Protein AF-A0A3N5REZ9-F1 (afdb_monomer)

Radius of gyration: 26.33 Å; Cα contacts (8 Å, |Δi|>4): 229; chains: 1; bounding box: 58×45×88 Å

pLDDT: mean 87.86, std 10.74, range [39.56, 97.88]

Structure (mmCIF, N/CA/C/O backbone):
data_AF-A0A3N5REZ9-F1
#
_entry.id   AF-A0A3N5REZ9-F1
#
loop_
_atom_site.group_PDB
_atom_site.id
_atom_site.type_symbol
_atom_site.label_atom_id
_atom_site.label_alt_id
_atom_site.label_comp_id
_atom_site.label_asym_id
_atom_site.label_entity_id
_atom_site.label_seq_id
_atom_site.pdbx_PDB_ins_code
_atom_site.Cartn_x
_atom_site.Cartn_y
_atom_site.Cartn_z
_atom_site.occupancy
_atom_site.B_iso_or_equiv
_atom_site.auth_seq_id
_atom_site.auth_comp_id
_atom_site.auth_asym_id
_atom_site.auth_atom_id
_atom_site.pdbx_PDB_model_num
ATOM 1 N N . VAL A 1 1 ? -28.103 -6.302 46.388 1.00 70.44 1 VAL A N 1
ATOM 2 C CA . VAL A 1 1 ? -26.869 -6.307 45.569 1.00 70.44 1 VAL A CA 1
ATOM 3 C C . VAL A 1 1 ? -27.215 -5.644 44.253 1.00 70.44 1 VAL A C 1
ATOM 5 O O . VAL A 1 1 ? -28.203 -6.052 43.657 1.00 70.44 1 VAL A O 1
ATOM 8 N N . ASP A 1 2 ? -26.481 -4.606 43.868 1.00 92.31 2 ASP A N 1
ATOM 9 C CA . ASP A 1 2 ? -26.677 -3.872 42.613 1.00 92.31 2 ASP A CA 1
ATOM 10 C C . ASP A 1 2 ? -25.632 -4.349 41.593 1.00 92.31 2 ASP A C 1
ATOM 12 O O . ASP A 1 2 ? -24.441 -4.390 41.908 1.00 92.31 2 ASP A O 1
ATOM 16 N N . VAL A 1 3 ? -26.077 -4.808 40.419 1.00 94.44 3 VAL A N 1
ATOM 17 C CA . VAL A 1 3 ? -25.220 -5.468 39.420 1.00 94.44 3 VAL A CA 1
ATOM 18 C C . VAL A 1 3 ? -25.518 -4.923 38.031 1.00 94.44 3 VAL A C 1
ATOM 20 O O . VAL A 1 3 ? -26.649 -4.986 37.552 1.00 94.44 3 VAL A O 1
ATOM 23 N N . ARG A 1 4 ? -24.469 -4.474 37.336 1.00 94.19 4 ARG A N 1
ATOM 24 C CA . ARG A 1 4 ? -24.524 -4.104 35.920 1.00 94.19 4 ARG A CA 1
ATOM 25 C C . ARG A 1 4 ? -24.089 -5.281 35.051 1.00 94.19 4 ARG A C 1
ATOM 27 O O . ARG A 1 4 ? -22.993 -5.806 35.222 1.00 94.19 4 ARG A O 1
ATOM 34 N N . ILE A 1 5 ? -24.936 -5.669 34.100 1.00 92.38 5 ILE A N 1
ATOM 35 C CA . ILE A 1 5 ? -24.666 -6.771 33.169 1.00 92.38 5 ILE A CA 1
ATOM 36 C C . ILE A 1 5 ? -24.239 -6.195 31.816 1.00 92.38 5 ILE A C 1
ATOM 38 O O . ILE A 1 5 ? -24.912 -5.326 31.267 1.00 92.38 5 ILE A O 1
ATOM 42 N N . VAL A 1 6 ? -23.131 -6.701 31.272 1.00 94.50 6 VAL A N 1
ATOM 43 C CA . VAL A 1 6 ? -22.681 -6.444 29.897 1.00 94.50 6 VAL A CA 1
ATOM 44 C C . VAL A 1 6 ? -22.473 -7.793 29.221 1.00 94.50 6 VAL A C 1
ATOM 46 O O . VAL A 1 6 ? -21.755 -8.643 29.745 1.00 94.50 6 VAL A O 1
ATOM 49 N N . ALA A 1 7 ? -23.108 -7.996 28.069 1.00 94.56 7 ALA A N 1
ATOM 50 C CA . ALA A 1 7 ? -22.992 -9.214 27.275 1.00 94.56 7 ALA A CA 1
ATOM 51 C C . ALA A 1 7 ? -22.426 -8.888 25.887 1.00 94.56 7 ALA A C 1
ATOM 53 O O . ALA A 1 7 ? -22.672 -7.812 25.346 1.00 94.56 7 ALA A O 1
ATOM 54 N N . ALA A 1 8 ? -21.680 -9.825 25.305 1.00 94.69 8 ALA A N 1
ATOM 55 C CA . ALA A 1 8 ? -21.127 -9.706 23.961 1.00 94.69 8 ALA A CA 1
ATOM 56 C C . ALA A 1 8 ? -21.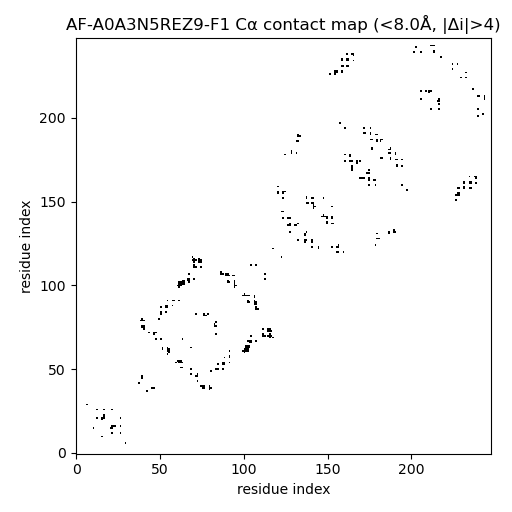240 -11.045 23.227 1.00 94.69 8 ALA A C 1
ATOM 58 O O . ALA A 1 8 ? -21.115 -12.112 23.828 1.00 94.69 8 ALA A O 1
ATOM 59 N N . THR A 1 9 ? -21.479 -10.993 21.920 1.00 93.00 9 THR A N 1
ATOM 60 C CA . THR A 1 9 ? -21.644 -12.176 21.071 1.00 93.00 9 THR A CA 1
ATOM 61 C C . THR A 1 9 ? -21.227 -11.856 19.643 1.00 93.00 9 THR A C 1
ATOM 63 O O . THR A 1 9 ? -21.459 -10.754 19.153 1.00 93.00 9 THR A O 1
ATOM 66 N N . ASN A 1 10 ? -20.612 -12.827 18.967 1.00 90.50 10 ASN A N 1
ATOM 67 C CA . ASN A 1 10 ? -20.334 -12.771 17.530 1.00 90.50 10 ASN A CA 1
ATOM 68 C C . ASN A 1 10 ? -21.417 -13.469 16.688 1.00 90.50 10 ASN A C 1
ATOM 70 O O . ASN A 1 10 ? -21.362 -13.418 15.461 1.00 90.50 10 ASN A O 1
ATOM 74 N N . LYS A 1 11 ? -22.374 -14.149 17.332 1.00 90.44 11 LYS A N 1
ATOM 75 C CA . LYS A 1 11 ? -23.520 -14.788 16.678 1.00 90.44 11 LYS A CA 1
ATOM 76 C C . LYS A 1 11 ? -24.696 -13.824 16.643 1.00 90.44 11 LYS A C 1
ATOM 78 O O . LYS A 1 11 ? -24.922 -13.098 17.611 1.00 90.44 11 LYS A O 1
ATOM 83 N N . LYS A 1 12 ? -25.482 -13.881 15.571 1.00 92.31 12 LYS A N 1
ATOM 84 C CA . LYS A 1 12 ? -26.765 -13.181 15.489 1.00 92.31 12 LYS A CA 1
ATOM 85 C C . LYS A 1 12 ? -27.761 -13.861 16.426 1.00 92.31 12 LYS A C 1
ATOM 87 O O . LYS A 1 12 ? -28.121 -15.019 16.218 1.00 92.31 12 LYS A O 1
ATOM 92 N N . LEU A 1 13 ? -28.141 -13.170 17.497 1.00 92.94 13 LEU A N 1
ATOM 93 C CA . LEU A 1 13 ? -29.013 -13.747 18.520 1.00 92.94 13 LEU A CA 1
ATOM 94 C C . LEU A 1 13 ? -30.441 -13.931 18.009 1.00 92.94 13 LEU A C 1
ATOM 96 O O . LEU A 1 13 ? -31.096 -14.881 18.415 1.00 92.94 13 LEU A O 1
ATOM 100 N N . GLU A 1 14 ? -30.886 -13.085 17.084 1.00 91.50 14 GLU A N 1
ATOM 101 C CA . GLU A 1 14 ? -32.191 -13.168 16.429 1.00 91.50 14 GLU A CA 1
ATOM 102 C C . GLU A 1 14 ? -32.380 -14.530 15.741 1.00 91.50 14 GLU A C 1
ATOM 104 O O . GLU A 1 14 ? -33.369 -15.224 15.969 1.00 91.50 14 GLU A O 1
ATOM 109 N N . GLU A 1 15 ? -31.380 -14.948 14.957 1.00 95.62 15 GLU A N 1
ATOM 110 C CA . GLU A 1 15 ? -31.361 -16.252 14.282 1.00 95.62 15 GLU A CA 1
ATOM 111 C C . GLU A 1 15 ? -31.315 -17.395 15.312 1.00 95.62 15 GLU A C 1
ATOM 113 O O . GLU A 1 15 ? -32.046 -18.377 15.199 1.00 95.62 15 GLU A O 1
ATOM 118 N N . ALA A 1 16 ? -30.525 -17.248 16.381 1.00 94.38 16 ALA A N 1
ATOM 119 C CA . ALA A 1 16 ? -30.422 -18.263 17.429 1.00 94.38 16 ALA A CA 1
ATOM 120 C C . ALA A 1 16 ? -31.720 -18.442 18.244 1.00 94.38 16 ALA A C 1
ATOM 122 O O . ALA A 1 16 ? -32.004 -19.557 18.687 1.00 94.38 16 ALA A O 1
ATOM 123 N N . VAL A 1 17 ? -32.503 -17.377 18.447 1.00 95.31 17 VAL A N 1
ATOM 124 C CA . VAL A 1 17 ? -33.834 -17.444 19.075 1.00 95.31 17 VAL A CA 1
ATOM 125 C C . VAL A 1 17 ? -34.814 -18.169 18.153 1.00 95.31 17 VAL A C 1
ATOM 127 O O . VAL A 1 17 ? -35.486 -19.097 18.601 1.00 95.31 17 VAL A O 1
ATOM 130 N N . ALA A 1 18 ? -34.834 -17.827 16.859 1.00 95.31 18 ALA A N 1
ATOM 131 C CA . ALA A 1 18 ? -35.682 -18.498 15.868 1.00 95.31 18 ALA A CA 1
ATOM 132 C C . ALA A 1 18 ? -35.379 -20.007 15.764 1.00 95.31 18 ALA A C 1
ATOM 134 O O . ALA A 1 18 ? -36.289 -20.829 15.673 1.00 95.31 18 ALA A O 1
ATOM 135 N N . GLU A 1 19 ? -34.102 -20.387 15.863 1.00 97.06 19 GLU A N 1
ATOM 136 C CA . GLU A 1 19 ? -33.646 -21.784 15.894 1.00 97.06 19 GLU A CA 1
ATOM 137 C C . GLU A 1 19 ? -33.842 -22.482 17.257 1.00 97.06 19 GLU A C 1
ATOM 139 O O . GLU A 1 19 ? -33.406 -23.623 17.427 1.00 97.06 19 GLU A O 1
ATOM 144 N N . LYS A 1 20 ? -34.456 -21.821 18.252 1.00 95.44 20 LYS A N 1
ATOM 145 C CA . LYS A 1 20 ? -34.616 -22.303 19.642 1.00 95.44 20 LYS A CA 1
ATOM 146 C C . LYS A 1 20 ? -33.297 -22.671 20.342 1.00 95.44 20 LYS A C 1
ATOM 148 O O . LYS A 1 20 ? -33.290 -23.410 21.325 1.00 95.44 20 LYS A O 1
ATOM 153 N N . LYS A 1 21 ? -32.170 -22.139 19.862 1.00 96.31 21 LYS A N 1
ATOM 154 C CA . LYS A 1 21 ? -30.834 -22.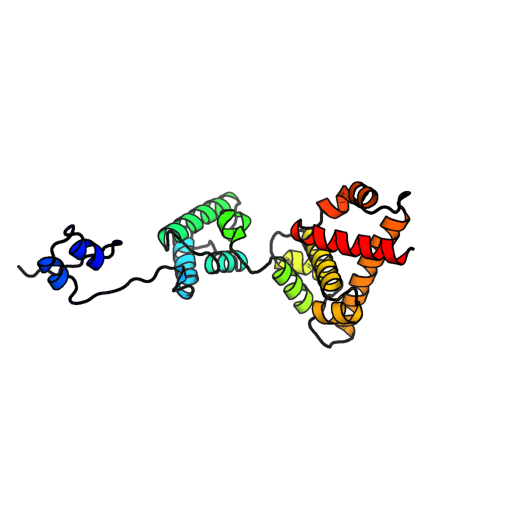291 20.467 1.00 96.31 21 LYS A CA 1
ATOM 155 C C . LYS A 1 21 ? -30.544 -21.224 21.520 1.00 96.31 21 LYS A C 1
ATOM 157 O O . LYS A 1 21 ? -29.583 -21.361 22.274 1.00 96.31 21 LYS A O 1
ATOM 162 N N . PHE A 1 22 ? -31.349 -20.164 21.569 1.00 96.56 22 PHE A N 1
ATOM 163 C CA . PHE A 1 22 ? -31.255 -19.108 22.566 1.00 96.56 22 PHE A CA 1
ATOM 164 C C . PHE A 1 22 ? -32.631 -18.769 23.137 1.00 96.56 22 PHE A C 1
ATOM 166 O O . PHE A 1 22 ? -33.644 -18.828 22.445 1.00 96.56 22 PHE A O 1
ATOM 173 N N . ARG A 1 23 ? -32.655 -18.424 24.423 1.00 97.25 23 ARG A N 1
ATOM 174 C CA . ARG A 1 23 ? -33.880 -18.098 25.148 1.00 97.25 23 ARG A CA 1
ATOM 175 C C . ARG A 1 23 ? -34.413 -16.729 24.737 1.00 97.25 23 ARG A C 1
ATOM 177 O O . ARG A 1 23 ? -33.724 -15.723 24.891 1.00 97.25 23 ARG A O 1
ATOM 184 N N . GLU A 1 24 ? -35.653 -16.707 24.267 1.00 95.88 24 GLU A N 1
ATOM 185 C CA . GLU A 1 24 ? -36.339 -15.497 23.812 1.00 95.88 24 GLU A CA 1
ATOM 186 C C . GLU A 1 24 ? -36.494 -14.455 24.933 1.00 95.88 24 GLU A C 1
ATOM 188 O O . GLU A 1 24 ? -36.149 -13.288 24.757 1.00 95.88 24 GLU A O 1
ATOM 193 N N . ASP A 1 25 ? -36.908 -14.883 26.128 1.00 96.12 25 ASP A N 1
ATOM 194 C CA . ASP A 1 25 ? -37.086 -14.003 27.288 1.00 96.12 25 ASP A CA 1
ATOM 195 C C . ASP A 1 25 ? -35.779 -13.320 27.727 1.00 96.12 25 ASP A C 1
ATOM 197 O O . ASP A 1 25 ? -35.766 -12.141 28.090 1.00 96.12 25 ASP A O 1
ATOM 201 N N . LEU A 1 26 ? -34.659 -14.043 27.659 1.00 94.81 26 LEU A N 1
ATOM 202 C CA . LEU A 1 26 ? -33.335 -13.499 27.945 1.00 94.81 26 LEU A CA 1
ATOM 203 C C . LEU A 1 26 ? -32.858 -12.550 26.840 1.00 94.81 26 LEU A C 1
ATOM 205 O O . LEU A 1 26 ? -32.250 -11.526 27.151 1.00 94.81 26 LEU A O 1
ATOM 209 N N . TYR A 1 27 ? -33.140 -12.857 25.570 1.00 94.06 27 TYR A N 1
ATOM 210 C CA . TYR A 1 27 ? -32.791 -11.985 24.448 1.00 94.06 27 TYR A CA 1
ATOM 211 C C . TYR A 1 27 ? -33.415 -10.600 24.615 1.00 94.06 27 TYR A C 1
ATOM 213 O O . TYR A 1 27 ? -32.691 -9.607 24.576 1.00 94.06 27 TYR A O 1
ATOM 221 N N . TYR A 1 28 ? -34.715 -10.525 24.910 1.00 92.06 28 TYR A N 1
ATOM 222 C CA . TYR A 1 28 ? -35.393 -9.243 25.117 1.00 92.06 28 TYR A CA 1
ATOM 223 C C . TYR A 1 28 ? -34.855 -8.456 26.322 1.00 92.06 28 TYR A C 1
ATOM 225 O O . TYR A 1 28 ? -34.835 -7.228 26.285 1.00 92.06 28 TYR A O 1
ATOM 233 N N . ARG A 1 29 ? -34.361 -9.134 27.370 1.00 94.06 29 ARG A N 1
ATOM 234 C CA . ARG A 1 29 ? -33.718 -8.473 28.523 1.00 94.06 29 ARG A CA 1
ATOM 235 C C . ARG A 1 29 ? -32.315 -7.951 28.220 1.00 94.06 29 ARG A C 1
ATOM 237 O O . ARG A 1 29 ? -31.918 -6.935 28.781 1.00 94.06 29 ARG A O 1
ATOM 244 N N . LEU A 1 30 ? -31.553 -8.648 27.378 1.00 92.88 30 LEU A N 1
ATOM 245 C CA . LEU A 1 30 ? -30.203 -8.227 26.990 1.00 92.88 30 LEU A CA 1
ATOM 246 C C . LEU A 1 30 ? -30.230 -7.156 25.895 1.00 92.88 30 LEU A C 1
ATOM 248 O O . LEU A 1 30 ? -29.390 -6.261 25.894 1.00 92.88 30 LEU A O 1
ATOM 252 N N . ASN A 1 31 ? -31.199 -7.221 24.982 1.00 89.81 31 ASN A N 1
ATOM 253 C CA . ASN A 1 31 ? -31.271 -6.368 23.797 1.00 89.81 31 ASN A CA 1
ATOM 254 C C . ASN A 1 31 ? -31.990 -5.026 24.042 1.00 89.81 31 ASN A C 1
ATOM 256 O O . ASN A 1 31 ? -32.603 -4.474 23.133 1.00 89.81 31 ASN A O 1
ATOM 260 N N . VAL A 1 32 ? -31.927 -4.497 25.270 1.00 92.62 32 VAL A N 1
ATOM 261 C CA . VAL A 1 32 ? -32.492 -3.176 25.609 1.00 92.62 32 VAL A CA 1
ATOM 262 C C . VAL A 1 32 ? -31.627 -2.056 25.030 1.00 92.62 32 VAL A C 1
ATOM 264 O O . VAL A 1 32 ? -32.141 -1.101 24.458 1.00 92.62 32 VAL A O 1
ATOM 267 N N . ILE A 1 33 ? -30.302 -2.182 25.154 1.00 92.81 33 ILE A N 1
ATOM 268 C CA . ILE A 1 33 ? -29.329 -1.272 24.543 1.00 92.81 33 ILE A CA 1
ATOM 269 C C . ILE A 1 33 ? -28.340 -2.122 23.753 1.00 92.81 33 ILE A C 1
ATOM 271 O O . ILE A 1 33 ? -27.492 -2.804 24.330 1.00 92.81 33 ILE A O 1
ATOM 275 N N . LYS A 1 34 ? -28.445 -2.070 22.423 1.00 91.12 34 LYS A N 1
ATOM 276 C CA . LYS A 1 34 ? -27.547 -2.776 21.509 1.00 91.12 34 LYS A CA 1
ATOM 277 C C . LYS A 1 34 ? -26.447 -1.838 21.028 1.00 91.12 34 LYS A C 1
ATOM 279 O O . LYS A 1 34 ? -26.728 -0.791 20.454 1.00 91.12 34 LYS A O 1
ATOM 284 N N . ILE A 1 35 ? -25.196 -2.246 21.222 1.00 93.94 35 ILE A N 1
ATOM 285 C CA . ILE A 1 35 ? -24.034 -1.573 20.641 1.00 93.94 35 ILE A CA 1
ATOM 286 C C . ILE A 1 35 ? -23.460 -2.495 19.573 1.00 93.94 35 ILE A C 1
ATOM 288 O O . ILE A 1 35 ? -22.912 -3.554 19.880 1.00 93.94 35 ILE A O 1
ATOM 292 N N . GLU A 1 36 ? -23.600 -2.103 18.310 1.00 91.62 36 GLU A N 1
ATOM 293 C CA . GLU A 1 36 ? -22.971 -2.818 17.205 1.00 91.62 36 GLU A CA 1
ATOM 294 C C . GLU A 1 36 ? -21.537 -2.328 17.024 1.00 91.62 36 GLU A C 1
ATOM 296 O O . GLU A 1 36 ? -21.296 -1.146 16.779 1.00 91.62 36 GLU A O 1
ATOM 301 N N . LEU A 1 37 ? -20.575 -3.243 17.145 1.00 92.19 37 LEU A N 1
ATOM 302 C CA . LEU A 1 37 ? -19.171 -2.934 16.909 1.00 92.19 37 LEU A CA 1
ATOM 303 C C . LEU A 1 37 ? -18.830 -3.223 15.438 1.00 92.19 37 LEU A C 1
ATOM 305 O O . LEU A 1 37 ? -18.767 -4.396 15.053 1.00 92.19 37 LEU A O 1
ATOM 309 N N . PRO A 1 38 ? -18.619 -2.196 14.592 1.00 93.06 38 PRO A N 1
ATOM 310 C CA . PRO A 1 38 ? -18.252 -2.429 13.207 1.00 93.06 38 PRO A CA 1
ATOM 311 C C . PRO A 1 38 ? -16.834 -3.018 13.122 1.00 93.06 38 PRO A C 1
ATOM 313 O O . PRO A 1 38 ? -15.968 -2.689 13.936 1.00 93.06 38 PRO A O 1
ATOM 316 N N . PRO A 1 39 ? -16.572 -3.880 12.127 1.00 94.81 39 PRO A N 1
ATOM 317 C CA . PRO A 1 39 ? -15.242 -4.424 11.903 1.00 94.81 39 PRO A CA 1
ATOM 318 C C . PRO A 1 39 ? -14.259 -3.328 11.487 1.00 94.81 39 PRO A C 1
ATOM 320 O O . PRO A 1 39 ? -14.661 -2.323 10.900 1.00 94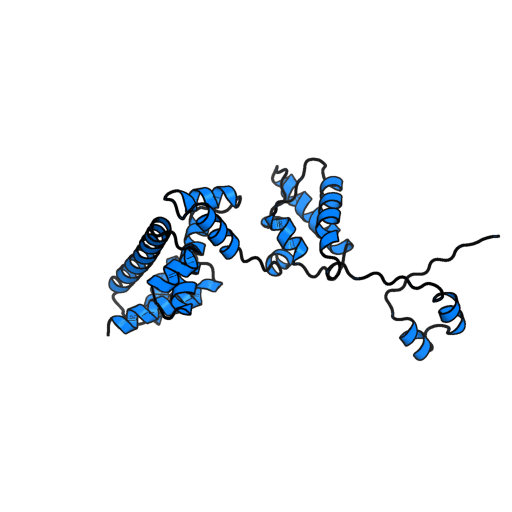.81 39 PRO A O 1
ATOM 323 N N . LEU A 1 40 ? -12.965 -3.573 11.693 1.00 95.44 40 LEU A N 1
ATOM 324 C CA . LEU A 1 40 ? -11.900 -2.590 11.474 1.00 95.44 40 LEU A CA 1
ATOM 325 C C . LEU A 1 40 ? -11.892 -2.018 10.042 1.00 95.44 40 LEU A C 1
ATOM 327 O O . LEU A 1 40 ? -11.739 -0.819 9.852 1.00 95.44 40 LEU A O 1
ATOM 331 N N . ARG A 1 41 ? -12.199 -2.838 9.029 1.00 92.50 41 ARG A N 1
ATOM 332 C CA . ARG A 1 41 ? -12.332 -2.396 7.624 1.00 92.50 41 ARG A CA 1
ATOM 333 C C . ARG A 1 41 ? -13.393 -1.316 7.359 1.00 92.50 41 ARG A C 1
ATOM 335 O O . ARG A 1 41 ? -13.360 -0.699 6.303 1.00 92.50 41 ARG A O 1
ATOM 342 N N . LYS A 1 42 ? -14.359 -1.127 8.268 1.00 93.44 42 LYS A N 1
ATOM 343 C CA . LYS A 1 42 ? -15.392 -0.073 8.191 1.00 93.44 42 LYS A CA 1
ATOM 344 C C . LYS A 1 42 ? -15.020 1.196 8.976 1.00 93.44 42 LYS A C 1
ATOM 346 O O . LYS A 1 42 ? -15.834 2.106 9.043 1.00 93.44 42 LYS A O 1
ATOM 351 N N . ARG A 1 43 ? -13.845 1.224 9.603 1.00 94.81 43 ARG A N 1
ATOM 352 C CA . ARG A 1 43 ? -13.324 2.314 10.445 1.00 94.81 43 ARG A CA 1
ATOM 353 C C . ARG A 1 43 ? -11.824 2.438 10.194 1.00 94.81 43 ARG A C 1
ATOM 355 O O . ARG A 1 43 ? -10.998 2.132 11.050 1.00 94.81 43 ARG A O 1
ATOM 362 N N . LYS A 1 44 ? -11.487 2.760 8.944 1.00 90.00 44 LYS A N 1
ATOM 363 C CA . LYS A 1 44 ? -10.099 2.793 8.469 1.00 90.00 44 LYS A CA 1
ATOM 364 C C . LYS A 1 44 ? -9.289 3.893 9.153 1.00 90.00 44 LYS A C 1
ATOM 366 O O . LYS A 1 44 ? -8.084 3.736 9.302 1.00 90.00 44 LYS A O 1
ATOM 371 N N . GLU A 1 45 ? -9.953 4.949 9.613 1.00 91.56 45 GLU A N 1
ATOM 372 C CA . GLU A 1 45 ? -9.344 6.063 10.340 1.00 91.56 45 GLU A CA 1
ATOM 373 C C . GLU A 1 45 ? -8.730 5.606 11.677 1.00 91.56 45 GLU A C 1
ATOM 375 O O . GLU A 1 45 ? -7.716 6.144 12.110 1.00 91.56 45 GLU A O 1
ATOM 380 N N . ASP A 1 46 ? -9.283 4.553 12.297 1.00 96.12 46 ASP A N 1
ATOM 381 C CA . ASP A 1 46 ? -8.755 3.986 13.545 1.00 96.12 46 ASP A CA 1
ATOM 382 C C . ASP A 1 46 ? -7.421 3.238 13.327 1.00 96.12 46 ASP A C 1
ATOM 384 O O . ASP A 1 46 ? -6.677 3.016 14.285 1.00 96.12 46 ASP A O 1
ATOM 388 N N . ILE A 1 47 ? -7.104 2.810 12.095 1.00 96.19 47 ILE A N 1
ATOM 389 C CA . ILE A 1 47 ? -5.950 1.938 11.810 1.00 96.19 47 ILE A CA 1
ATOM 390 C C . ILE A 1 47 ? -4.636 2.640 12.142 1.00 96.19 47 ILE A C 1
ATOM 392 O O . ILE A 1 47 ? -3.770 2.017 12.752 1.00 96.19 47 ILE A O 1
ATOM 396 N N . GLU A 1 48 ? -4.488 3.915 11.782 1.00 95.12 48 GLU A N 1
ATOM 397 C CA . GLU A 1 48 ? -3.268 4.686 12.041 1.00 95.12 48 GLU A CA 1
ATOM 398 C C . GLU A 1 48 ? -3.012 4.834 13.541 1.00 95.12 48 GLU A C 1
ATOM 400 O O . GLU A 1 48 ? -1.954 4.442 14.034 1.00 95.12 48 GLU A O 1
ATOM 405 N N . VAL A 1 49 ? -4.019 5.291 14.287 1.00 96.88 49 VAL A N 1
ATOM 406 C CA . VAL A 1 49 ? -3.924 5.499 15.739 1.00 96.88 49 VAL A CA 1
ATOM 407 C C . VAL A 1 49 ? -3.622 4.187 16.465 1.00 96.88 49 VAL A C 1
ATOM 409 O O . VAL A 1 49 ? -2.773 4.138 17.360 1.00 96.88 49 VAL A O 1
ATOM 412 N N . LEU A 1 50 ? -4.284 3.097 16.068 1.00 97.88 50 LEU A N 1
ATOM 413 C CA . LEU A 1 50 ? -4.013 1.768 16.612 1.00 97.88 50 LEU A CA 1
ATOM 414 C C . LEU A 1 50 ? -2.603 1.294 16.255 1.00 97.88 50 LEU A C 1
ATOM 416 O O . LEU A 1 50 ? -1.911 0.738 17.108 1.00 97.88 50 LEU A O 1
ATOM 420 N N . ALA A 1 51 ? -2.164 1.516 15.017 1.00 96.75 51 ALA A N 1
ATOM 421 C CA . ALA A 1 51 ? -0.853 1.087 14.567 1.00 96.75 51 ALA A CA 1
ATOM 422 C C . ALA A 1 51 ? 0.270 1.819 15.305 1.00 96.75 51 ALA A C 1
ATOM 424 O O . ALA A 1 51 ? 1.217 1.181 15.774 1.00 96.75 51 ALA A O 1
ATOM 425 N N . GLU A 1 52 ? 0.122 3.131 15.487 1.00 96.00 52 GLU A N 1
ATOM 426 C CA . GLU A 1 52 ? 1.008 3.937 16.320 1.00 96.00 52 GLU A CA 1
ATOM 427 C C . GLU A 1 52 ? 1.033 3.463 17.773 1.00 96.00 52 GLU A C 1
ATOM 429 O O . GLU A 1 52 ? 2.099 3.358 18.383 1.00 96.00 52 GLU A O 1
ATOM 434 N N . HIS A 1 53 ? -0.132 3.166 18.347 1.00 97.31 53 HIS A N 1
ATOM 435 C CA . HIS A 1 53 ? -0.205 2.664 19.711 1.00 97.31 53 HIS A CA 1
ATOM 436 C C . HIS A 1 53 ? 0.553 1.337 19.854 1.00 97.31 53 HIS A C 1
ATOM 438 O O . HIS A 1 53 ? 1.369 1.176 20.766 1.00 97.31 53 HIS A O 1
ATOM 444 N N . PHE A 1 54 ? 0.327 0.393 18.937 1.00 97.06 54 PHE A N 1
ATOM 445 C CA . PHE A 1 54 ? 0.977 -0.913 18.982 1.00 97.06 54 PHE A CA 1
ATOM 446 C C . PHE A 1 54 ? 2.479 -0.833 18.717 1.00 97.06 54 PHE A C 1
ATOM 448 O O . PHE A 1 54 ? 3.233 -1.512 19.409 1.00 97.06 54 PHE A O 1
ATOM 455 N N . ILE A 1 55 ? 2.944 0.006 17.786 1.00 96.06 55 ILE A N 1
ATOM 456 C CA . ILE A 1 55 ? 4.385 0.118 17.528 1.00 96.06 55 ILE A CA 1
ATOM 457 C C . ILE A 1 55 ? 5.122 0.745 18.714 1.00 96.06 55 ILE A C 1
ATOM 459 O O . ILE A 1 55 ? 6.149 0.211 19.136 1.00 96.06 55 ILE A O 1
ATOM 463 N N . LYS A 1 56 ? 4.549 1.793 19.325 1.00 95.25 56 LYS A N 1
ATOM 464 C CA . LYS A 1 56 ? 5.110 2.458 20.512 1.00 95.25 56 LYS A CA 1
ATOM 465 C C . LYS A 1 56 ? 5.136 1.526 21.724 1.00 95.25 56 LYS A C 1
ATOM 467 O O . LYS A 1 56 ? 6.072 1.582 22.518 1.00 95.25 56 LYS A O 1
ATOM 472 N N . LYS A 1 57 ? 4.147 0.629 21.846 1.00 93.94 57 LYS A N 1
ATOM 473 C CA . LYS A 1 57 ? 4.122 -0.432 22.866 1.00 93.94 57 LYS A CA 1
ATOM 474 C C . LYS A 1 57 ? 5.275 -1.425 22.700 1.00 93.94 57 LYS A C 1
ATOM 476 O O . LYS A 1 57 ? 5.799 -1.908 23.699 1.00 93.94 57 LYS A O 1
ATOM 481 N N . GLU A 1 58 ? 5.683 -1.720 21.467 1.00 89.88 58 GLU A N 1
ATOM 482 C CA . GLU A 1 58 ? 6.826 -2.598 21.205 1.00 89.88 58 GLU A CA 1
ATOM 483 C C . GLU A 1 58 ? 8.165 -1.875 21.385 1.00 89.88 58 GLU A C 1
ATOM 485 O O . GLU A 1 58 ? 9.120 -2.461 21.900 1.00 89.88 58 GLU A O 1
ATOM 490 N N . SER A 1 59 ? 8.288 -0.621 20.946 1.00 89.75 59 SER A N 1
ATOM 491 C CA . SER A 1 59 ? 9.455 0.227 21.207 1.00 89.75 59 SER A CA 1
ATOM 492 C C . SER A 1 59 ? 9.115 1.705 21.012 1.00 89.75 59 SER A C 1
ATOM 494 O O . SER A 1 59 ? 8.666 2.067 19.927 1.00 89.75 59 SER A O 1
ATOM 496 N N . PRO A 1 60 ? 9.389 2.568 22.010 1.00 91.25 60 PRO A N 1
ATOM 497 C CA . PRO A 1 60 ? 9.088 3.998 21.921 1.00 91.25 60 PRO A CA 1
ATOM 498 C C . PRO A 1 60 ? 9.751 4.714 20.737 1.00 91.25 60 PRO A C 1
ATOM 500 O O . PRO A 1 60 ? 9.154 5.620 20.168 1.00 91.25 60 PRO A O 1
ATOM 503 N N . ASP A 1 61 ? 10.955 4.284 20.347 1.00 91.00 61 ASP A N 1
ATOM 504 C CA . ASP A 1 61 ? 11.740 4.912 19.274 1.00 91.00 61 ASP A CA 1
ATOM 505 C C . ASP A 1 61 ? 11.431 4.347 17.878 1.00 91.00 61 ASP A C 1
ATOM 507 O O . ASP A 1 61 ? 11.980 4.810 16.875 1.00 91.00 61 ASP A O 1
ATOM 511 N N . LEU A 1 62 ? 10.591 3.311 17.796 1.00 88.81 62 LEU A N 1
ATOM 512 C CA . LEU A 1 62 ? 10.290 2.609 16.557 1.00 88.81 62 LEU A CA 1
ATOM 513 C C . LEU A 1 62 ? 9.094 3.248 15.853 1.00 88.81 62 LEU A C 1
ATOM 515 O O . LEU A 1 62 ? 7.994 3.323 16.393 1.00 88.81 62 LEU A O 1
ATOM 519 N N . ASN A 1 63 ? 9.311 3.647 14.605 1.00 93.31 63 ASN A N 1
ATOM 520 C CA . ASN A 1 63 ? 8.306 4.301 13.779 1.00 93.31 63 ASN A CA 1
ATOM 521 C C . ASN A 1 63 ? 7.832 3.392 12.642 1.00 93.31 63 ASN A C 1
ATOM 523 O O . ASN A 1 63 ? 8.504 2.430 12.257 1.00 93.31 63 ASN A O 1
ATOM 527 N N . ILE A 1 64 ? 6.678 3.724 12.071 1.00 91.94 64 ILE A N 1
ATOM 528 C CA . ILE A 1 64 ? 6.123 3.067 10.889 1.00 91.94 64 ILE A CA 1
ATOM 529 C C . ILE A 1 64 ? 6.368 3.972 9.677 1.00 91.94 64 ILE A C 1
ATOM 531 O O . ILE A 1 64 ? 6.104 5.168 9.729 1.00 91.94 64 ILE A O 1
ATOM 535 N N . SER A 1 65 ? 6.899 3.418 8.584 1.00 88.31 65 SER A N 1
ATOM 536 C CA . SER A 1 65 ? 7.014 4.173 7.329 1.00 88.31 65 SER A CA 1
ATOM 537 C C . SER A 1 65 ? 5.644 4.421 6.695 1.00 88.31 65 SER A C 1
ATOM 539 O O . SER A 1 65 ? 4.743 3.593 6.808 1.00 88.31 65 SER A O 1
ATOM 541 N N . VAL A 1 66 ? 5.509 5.525 5.956 1.00 84.06 66 VAL A N 1
ATOM 542 C CA . VAL A 1 66 ? 4.265 5.888 5.246 1.00 84.06 66 VAL A CA 1
ATOM 543 C C . VAL A 1 66 ? 3.767 4.749 4.349 1.00 84.06 66 VAL A C 1
ATOM 545 O O . VAL A 1 66 ? 2.579 4.449 4.318 1.00 84.06 66 VAL A O 1
ATOM 548 N N . SER A 1 67 ? 4.676 4.046 3.670 1.00 80.00 67 SER A N 1
ATOM 549 C CA . SER A 1 67 ? 4.324 2.913 2.810 1.00 80.00 67 SER A CA 1
ATOM 550 C C . SER A 1 67 ? 3.727 1.736 3.586 1.00 80.00 67 SER A C 1
ATOM 552 O O . SER A 1 67 ? 2.778 1.112 3.116 1.00 80.00 67 SER A O 1
ATOM 554 N N . VAL A 1 68 ? 4.230 1.453 4.790 1.00 89.81 68 VAL A N 1
ATOM 555 C CA . VAL A 1 68 ? 3.636 0.450 5.684 1.00 89.81 68 VAL A CA 1
ATOM 556 C C . VAL A 1 68 ? 2.268 0.901 6.157 1.00 89.81 68 VAL A C 1
ATOM 558 O O . VAL A 1 68 ? 1.338 0.108 6.089 1.00 89.81 68 VAL A O 1
ATOM 561 N N . LEU A 1 69 ? 2.127 2.153 6.596 1.00 91.31 69 LEU A N 1
ATOM 562 C CA . LEU A 1 69 ? 0.844 2.678 7.057 1.00 91.31 69 LEU A CA 1
ATOM 563 C C . LEU A 1 69 ? -0.237 2.550 5.972 1.00 91.31 69 LEU A C 1
ATOM 565 O O . LEU A 1 69 ? -1.314 2.025 6.245 1.00 91.31 69 LEU A O 1
ATOM 569 N N . ASN A 1 70 ? 0.084 2.915 4.730 1.00 86.88 70 ASN A N 1
ATOM 570 C CA . ASN A 1 70 ? -0.822 2.755 3.591 1.00 86.88 70 ASN A CA 1
ATOM 571 C C . ASN A 1 70 ? -1.213 1.286 3.378 1.00 86.88 70 ASN A C 1
ATOM 573 O O . ASN A 1 70 ? -2.398 0.971 3.278 1.00 86.88 70 ASN A O 1
ATOM 577 N N . ALA A 1 71 ? -0.242 0.368 3.412 1.00 87.94 71 ALA A N 1
ATOM 578 C CA . ALA A 1 71 ? -0.529 -1.058 3.285 1.00 87.94 71 ALA A CA 1
ATOM 579 C C . ALA A 1 71 ? -1.407 -1.601 4.423 1.00 87.94 71 ALA A C 1
ATOM 581 O O . ALA A 1 71 ? -2.213 -2.507 4.209 1.00 87.94 71 ALA A O 1
ATOM 582 N N . LEU A 1 72 ? -1.284 -1.041 5.629 1.00 93.56 72 LEU A N 1
ATOM 583 C CA . LEU A 1 72 ? -2.164 -1.376 6.743 1.00 93.56 72 LEU A CA 1
ATOM 584 C C . LEU A 1 72 ? -3.586 -0.831 6.516 1.00 93.56 72 LEU A C 1
ATOM 586 O O . LEU A 1 72 ? -4.547 -1.537 6.804 1.00 93.56 72 LEU A O 1
ATOM 590 N N . ILE A 1 73 ? -3.747 0.385 5.985 1.00 91.56 73 ILE A N 1
ATOM 591 C CA . ILE A 1 73 ? -5.061 1.014 5.729 1.00 91.56 73 ILE A CA 1
ATOM 592 C C . ILE A 1 73 ? -5.852 0.282 4.633 1.00 91.56 73 ILE A C 1
ATOM 594 O O . ILE A 1 73 ? -7.085 0.192 4.683 1.00 91.56 73 ILE A O 1
ATOM 598 N N . GLU A 1 74 ? -5.156 -0.234 3.625 1.00 88.12 74 GLU A N 1
ATOM 599 C CA . GLU A 1 74 ? -5.775 -0.916 2.487 1.00 88.12 74 GLU A CA 1
ATOM 600 C C . GLU A 1 74 ? -6.196 -2.356 2.805 1.00 88.12 74 GLU A C 1
ATOM 602 O O . GLU A 1 74 ? -7.080 -2.902 2.142 1.00 88.12 74 GLU A O 1
ATOM 607 N N . ASN A 1 75 ? -5.639 -2.953 3.861 1.00 88.88 75 ASN A N 1
ATOM 608 C CA . ASN A 1 75 ? -5.954 -4.321 4.243 1.00 88.88 75 ASN A CA 1
ATOM 609 C C . ASN A 1 75 ? -7.386 -4.485 4.799 1.00 88.88 75 ASN A C 1
ATOM 611 O O . ASN A 1 75 ? -7.947 -3.609 5.462 1.00 88.88 75 ASN A O 1
ATOM 615 N N . ASN A 1 76 ? -7.984 -5.658 4.570 1.00 89.38 76 ASN A N 1
ATOM 616 C CA . ASN A 1 76 ? -9.355 -5.966 4.994 1.00 89.38 76 ASN A CA 1
ATOM 617 C C . ASN A 1 76 ? -9.499 -6.365 6.472 1.00 89.38 76 ASN A C 1
ATOM 619 O O . ASN A 1 76 ? -10.634 -6.445 6.962 1.00 89.38 76 ASN A O 1
ATOM 623 N N . TRP A 1 77 ? -8.394 -6.668 7.162 1.00 93.94 77 TRP A N 1
ATOM 624 C CA . TRP A 1 77 ? -8.348 -7.020 8.587 1.00 93.94 77 TRP A CA 1
ATOM 625 C C . TRP A 1 77 ? -9.452 -7.995 9.015 1.00 93.94 77 TRP A C 1
ATOM 627 O O . TRP A 1 77 ? -10.332 -7.665 9.822 1.00 93.94 77 TRP A O 1
ATOM 637 N N . LYS A 1 78 ? -9.437 -9.216 8.470 1.00 89.81 78 LYS A N 1
ATOM 638 C CA . LYS A 1 78 ? -10.437 -10.254 8.786 1.00 89.81 78 LYS A CA 1
ATOM 639 C C . LYS A 1 78 ? -10.433 -10.605 10.278 1.00 89.81 78 LYS A C 1
ATOM 641 O O . LYS A 1 78 ? -11.495 -10.850 10.850 1.00 89.81 78 LYS A O 1
ATOM 646 N N . GLY A 1 79 ? -9.264 -10.572 10.915 1.00 91.12 79 GLY A N 1
ATOM 647 C CA . GLY A 1 79 ? -9.082 -10.726 12.359 1.00 91.12 79 GLY A CA 1
ATOM 648 C C . GLY A 1 79 ? -9.157 -9.415 13.153 1.00 91.12 79 GLY A C 1
ATOM 649 O O . GLY A 1 79 ? -8.890 -9.424 14.357 1.00 91.12 79 GLY A O 1
ATOM 650 N N . ASN A 1 80 ? -9.556 -8.304 12.520 1.00 95.56 80 ASN A N 1
ATOM 651 C CA . ASN A 1 80 ? -9.689 -6.968 13.111 1.00 95.56 80 ASN A CA 1
ATOM 652 C C . ASN A 1 80 ? -8.415 -6.532 13.866 1.00 95.56 80 ASN A C 1
ATOM 654 O O . ASN A 1 80 ? -7.295 -6.823 13.451 1.00 95.56 80 ASN A O 1
ATOM 658 N N . VAL A 1 81 ? -8.588 -5.849 15.000 1.00 96.19 81 VAL A N 1
ATOM 659 C CA . VAL A 1 81 ? -7.513 -5.284 15.828 1.00 96.19 81 VAL A CA 1
ATOM 660 C C . VAL A 1 81 ? -6.491 -6.339 16.272 1.00 96.19 81 VAL A C 1
ATOM 662 O O . VAL A 1 81 ? -5.306 -6.039 16.363 1.00 96.19 81 VAL A O 1
ATOM 665 N N . ARG A 1 82 ? -6.917 -7.590 16.499 1.00 90.50 82 ARG A N 1
ATOM 666 C CA . ARG A 1 82 ? -6.013 -8.676 16.912 1.00 90.50 82 ARG A CA 1
ATOM 667 C C . ARG A 1 82 ? -5.016 -9.040 15.813 1.00 90.50 82 ARG A C 1
ATOM 669 O O . ARG A 1 82 ? -3.856 -9.319 16.102 1.00 90.50 82 ARG A O 1
ATOM 676 N N . GLU A 1 83 ? -5.480 -9.070 14.567 1.00 90.81 83 GLU A N 1
ATOM 677 C CA . GLU A 1 83 ? -4.620 -9.325 13.412 1.00 90.81 83 GLU A CA 1
ATOM 678 C C . GLU A 1 83 ? -3.657 -8.156 13.191 1.00 90.81 83 GLU A C 1
ATOM 680 O O . GLU A 1 83 ? -2.455 -8.388 13.075 1.00 90.81 83 GLU A O 1
ATOM 685 N N . LEU A 1 84 ? -4.159 -6.915 13.246 1.00 96.31 84 LEU A N 1
ATOM 686 C CA . LEU A 1 84 ? -3.339 -5.702 13.162 1.00 96.31 84 LEU A CA 1
ATOM 687 C C . LEU A 1 84 ? -2.213 -5.695 14.209 1.00 96.31 84 LEU A C 1
ATOM 689 O O . LEU A 1 84 ? -1.047 -5.523 13.855 1.00 96.31 84 LEU A O 1
ATOM 693 N N . GLU A 1 85 ? -2.531 -5.946 15.484 1.00 93.88 85 GLU A N 1
ATOM 694 C CA . GLU A 1 85 ? -1.531 -5.995 16.560 1.00 93.88 85 GLU A CA 1
ATOM 695 C C . GLU A 1 85 ? -0.474 -7.080 16.294 1.00 93.88 85 GLU A C 1
ATOM 697 O O . GLU A 1 85 ? 0.723 -6.824 16.419 1.00 93.88 85 GLU A O 1
ATOM 702 N N . ALA A 1 86 ? -0.886 -8.289 15.896 1.00 76.75 86 ALA A N 1
ATOM 703 C CA . ALA A 1 86 ? 0.040 -9.389 15.624 1.00 76.75 86 ALA A CA 1
ATOM 704 C C . ALA A 1 86 ? 1.006 -9.071 14.470 1.00 76.75 86 ALA A C 1
ATOM 706 O O . ALA A 1 86 ? 2.198 -9.385 14.543 1.00 76.75 86 ALA A O 1
ATOM 707 N N . VAL A 1 87 ? 0.498 -8.427 13.420 1.00 89.56 87 VAL A N 1
ATOM 708 C CA . VAL A 1 87 ? 1.283 -7.992 12.261 1.00 89.56 87 VAL A CA 1
ATOM 709 C C . VAL A 1 87 ? 2.318 -6.951 12.663 1.00 89.56 87 VAL A C 1
ATOM 711 O O . VAL A 1 87 ? 3.489 -7.100 12.317 1.00 89.56 87 VAL A O 1
ATOM 714 N N . ILE A 1 88 ? 1.913 -5.937 13.426 1.00 93.56 88 ILE A N 1
ATOM 715 C CA . ILE A 1 88 ? 2.809 -4.862 13.866 1.00 93.56 88 ILE A CA 1
ATOM 716 C C . ILE A 1 88 ? 3.886 -5.398 14.803 1.00 93.56 88 ILE A C 1
ATOM 718 O O . ILE A 1 88 ? 5.059 -5.088 14.611 1.00 93.56 88 ILE A O 1
ATOM 722 N N . LYS A 1 89 ? 3.527 -6.271 15.753 1.00 78.75 89 LYS A N 1
ATOM 723 C CA . LYS A 1 89 ? 4.492 -6.957 16.628 1.00 78.75 89 LYS A CA 1
ATOM 724 C C . LYS A 1 89 ? 5.555 -7.698 15.834 1.00 78.75 89 LYS A C 1
ATOM 726 O O . LYS A 1 89 ? 6.751 -7.539 16.068 1.00 78.75 89 LYS A O 1
ATOM 731 N N . ARG A 1 90 ? 5.119 -8.493 14.856 1.00 75.38 90 ARG A N 1
ATOM 732 C CA . ARG A 1 90 ? 6.021 -9.235 13.974 1.00 75.38 90 ARG A CA 1
ATOM 733 C C . ARG A 1 90 ? 6.932 -8.289 13.188 1.00 75.38 90 ARG A C 1
ATOM 735 O O . ARG A 1 90 ? 8.137 -8.524 13.128 1.00 75.38 90 ARG A O 1
ATOM 742 N N . ALA A 1 91 ? 6.375 -7.223 12.624 1.00 83.62 91 ALA A N 1
ATOM 743 C CA . ALA A 1 91 ? 7.133 -6.240 11.860 1.00 83.62 91 ALA A CA 1
ATOM 744 C C . ALA A 1 91 ? 8.167 -5.505 12.734 1.00 83.62 91 ALA A C 1
ATOM 746 O O . ALA A 1 91 ? 9.304 -5.286 12.310 1.00 83.62 91 ALA A O 1
ATOM 747 N N . ALA A 1 92 ? 7.814 -5.211 13.988 1.00 79.38 92 ALA A N 1
ATOM 748 C CA . ALA A 1 92 ? 8.707 -4.599 14.961 1.00 79.38 92 ALA A CA 1
ATOM 749 C C . ALA A 1 92 ? 9.914 -5.484 15.296 1.00 79.38 92 ALA A C 1
ATOM 751 O O . ALA A 1 92 ? 11.039 -4.984 15.365 1.00 79.38 92 ALA A O 1
ATOM 752 N N . ILE A 1 93 ? 9.705 -6.797 15.447 1.00 69.31 93 ILE A N 1
ATOM 753 C CA . ILE A 1 93 ? 10.790 -7.767 15.659 1.00 69.31 93 ILE A CA 1
ATOM 754 C C . ILE A 1 93 ? 11.783 -7.711 14.490 1.00 69.31 93 ILE A C 1
ATOM 756 O O . ILE A 1 93 ? 12.979 -7.547 14.718 1.00 69.31 93 ILE A O 1
ATOM 760 N N . PHE A 1 94 ? 11.308 -7.762 13.241 1.00 68.44 94 PHE A N 1
ATOM 761 C CA . PHE A 1 94 ? 12.190 -7.719 12.068 1.00 68.44 94 PHE A CA 1
ATOM 762 C C . PHE A 1 94 ? 12.948 -6.398 11.923 1.00 68.44 94 PHE A C 1
ATOM 764 O O . PHE A 1 94 ? 14.144 -6.402 11.603 1.00 68.44 94 PHE A O 1
ATOM 771 N N . ALA A 1 95 ? 12.284 -5.271 12.185 1.00 75.25 95 ALA A N 1
ATOM 772 C CA . ALA A 1 95 ? 12.923 -3.962 12.161 1.00 75.25 95 ALA A CA 1
ATOM 773 C C . ALA A 1 95 ? 14.067 -3.887 13.185 1.00 75.25 95 ALA A C 1
ATOM 775 O O . ALA A 1 95 ? 15.203 -3.575 12.811 1.00 75.25 95 ALA A O 1
ATOM 776 N N . LYS A 1 96 ? 13.805 -4.287 14.435 1.00 74.25 96 LYS A N 1
ATOM 777 C CA . LYS A 1 96 ? 14.802 -4.310 15.514 1.00 74.25 96 LYS A CA 1
ATOM 778 C C . LYS A 1 96 ? 15.954 -5.268 15.242 1.00 74.25 96 LYS A C 1
ATOM 780 O O . LYS A 1 96 ? 17.106 -4.877 15.396 1.00 74.25 96 LYS A O 1
ATOM 785 N N . SER A 1 97 ? 15.677 -6.492 14.789 1.00 56.22 97 SER A N 1
ATOM 786 C CA . SER A 1 97 ? 16.724 -7.465 14.437 1.00 56.22 97 SER A CA 1
ATOM 787 C C . SER A 1 97 ? 17.636 -6.967 13.313 1.00 56.22 97 SER A C 1
ATOM 789 O O . SER A 1 97 ? 18.777 -7.399 13.212 1.00 56.22 97 SER A O 1
ATOM 791 N N . SER A 1 98 ? 17.153 -6.032 12.490 1.00 64.75 98 SER A N 1
ATOM 792 C CA . SER A 1 98 ? 17.943 -5.363 11.452 1.00 64.75 98 SER A CA 1
ATOM 793 C C . SER A 1 98 ? 18.673 -4.102 11.946 1.00 64.75 98 SER A C 1
ATOM 795 O O . SER A 1 98 ? 19.196 -3.361 11.116 1.00 64.75 98 SER A O 1
ATOM 797 N N . GLY A 1 99 ? 18.633 -3.791 13.247 1.00 77.75 99 GLY A N 1
ATOM 798 C CA . GLY A 1 99 ? 19.209 -2.570 13.822 1.00 77.75 99 GLY A CA 1
ATOM 799 C C . GLY A 1 99 ? 18.498 -1.279 13.404 1.00 77.75 99 GLY A C 1
ATOM 800 O O . GLY A 1 99 ? 19.122 -0.222 13.379 1.00 77.75 99 GLY A O 1
ATOM 801 N N . ARG A 1 100 ? 17.215 -1.346 13.022 1.00 86.19 100 ARG A N 1
ATOM 802 C CA . ARG A 1 100 ? 16.437 -0.179 12.581 1.00 86.19 100 ARG A CA 1
ATOM 803 C C . ARG A 1 100 ? 15.433 0.299 13.615 1.00 86.19 100 ARG A C 1
ATOM 805 O O . ARG A 1 100 ? 14.832 -0.495 14.330 1.00 86.19 100 ARG A O 1
ATOM 812 N N . ASN A 1 101 ? 15.136 1.590 13.525 1.00 89.56 101 ASN A N 1
ATOM 813 C CA . ASN A 1 101 ? 14.046 2.285 14.205 1.00 89.56 101 ASN A CA 1
ATOM 814 C C . ASN A 1 101 ? 12.874 2.650 13.263 1.00 89.56 101 ASN A C 1
ATOM 816 O O . ASN A 1 101 ? 12.031 3.473 13.612 1.00 89.56 101 ASN A O 1
ATOM 820 N N . LEU A 1 102 ? 12.795 2.035 12.075 1.00 89.31 102 LEU A N 1
ATOM 821 C CA . LEU A 1 102 ? 11.718 2.252 11.106 1.00 89.31 102 LEU A CA 1
ATOM 822 C C . LEU A 1 102 ? 11.248 0.926 10.487 1.00 89.31 102 LEU A C 1
ATOM 824 O O . LEU A 1 102 ? 12.036 0.215 9.843 1.00 89.31 102 LEU A O 1
ATOM 828 N N . VAL A 1 103 ? 9.960 0.619 10.656 1.00 86.25 103 VAL A N 1
ATOM 829 C CA . VAL A 1 103 ? 9.271 -0.518 10.028 1.00 86.25 103 VAL A CA 1
ATOM 830 C C . VAL A 1 103 ? 9.011 -0.218 8.558 1.00 86.25 103 VAL A C 1
ATOM 832 O O . VAL A 1 103 ? 8.510 0.850 8.198 1.00 86.25 103 VAL A O 1
ATOM 835 N N . GLN A 1 104 ? 9.337 -1.180 7.703 1.00 86.62 104 GLN A N 1
ATOM 836 C CA . GLN A 1 104 ? 9.209 -1.097 6.252 1.00 86.62 104 GLN A CA 1
ATOM 837 C C . GLN A 1 104 ? 8.354 -2.240 5.708 1.00 86.62 104 GLN A C 1
ATOM 839 O O . GLN A 1 104 ? 8.121 -3.234 6.389 1.00 86.62 104 GLN A O 1
ATOM 844 N N . LEU A 1 105 ? 7.916 -2.126 4.452 1.00 85.19 105 LEU A N 1
ATOM 845 C CA . LEU A 1 105 ? 7.064 -3.133 3.806 1.00 85.19 105 LEU A CA 1
ATOM 846 C C . LEU A 1 105 ? 7.665 -4.545 3.831 1.00 85.19 105 LEU A C 1
ATOM 848 O O . LEU A 1 105 ? 6.929 -5.521 3.929 1.00 85.19 105 LEU A O 1
ATOM 852 N N . SER A 1 106 ? 8.997 -4.666 3.792 1.00 78.69 106 SER A N 1
ATOM 853 C CA . SER A 1 106 ? 9.698 -5.954 3.888 1.00 78.69 106 SER A CA 1
ATOM 854 C C . SER A 1 106 ? 9.485 -6.681 5.218 1.00 78.69 106 SER A C 1
ATOM 856 O O . SER A 1 106 ? 9.723 -7.883 5.293 1.00 78.69 106 SER A O 1
ATOM 858 N N . ASP A 1 107 ? 9.082 -5.954 6.261 1.00 82.56 107 ASP A N 1
ATOM 859 C CA . ASP A 1 107 ? 8.848 -6.490 7.602 1.00 82.56 107 ASP A CA 1
ATOM 860 C C . ASP A 1 107 ? 7.409 -7.000 7.771 1.00 82.56 107 ASP A C 1
ATOM 862 O O . ASP A 1 107 ? 7.111 -7.719 8.729 1.00 82.56 107 ASP A O 1
ATOM 866 N N . LEU A 1 108 ? 6.515 -6.646 6.839 1.00 85.75 108 LEU A N 1
ATOM 867 C CA . LEU A 1 108 ? 5.138 -7.117 6.823 1.00 85.75 108 LEU A CA 1
ATOM 868 C C . LEU A 1 108 ? 5.024 -8.515 6.187 1.00 85.75 108 LEU A C 1
ATOM 870 O O . LEU A 1 108 ? 5.805 -8.887 5.306 1.00 85.75 108 LEU A O 1
ATOM 874 N N . PRO A 1 109 ? 4.005 -9.301 6.577 1.00 77.19 109 PRO A N 1
ATOM 875 C CA . PRO A 1 109 ? 3.591 -10.483 5.829 1.00 77.19 109 PRO A CA 1
ATO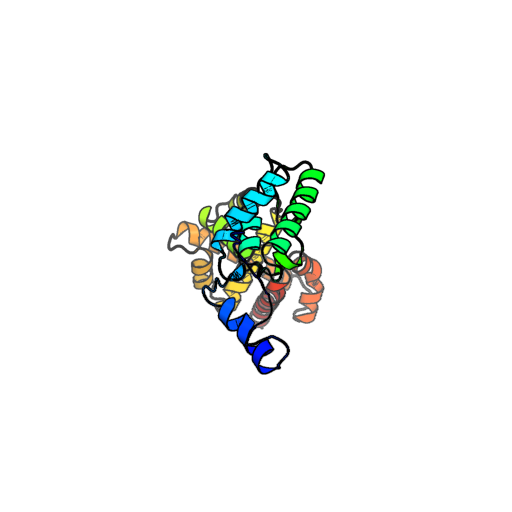M 876 C C . PRO A 1 109 ? 3.283 -10.148 4.362 1.00 77.19 109 PRO A C 1
ATOM 878 O O . PRO A 1 109 ? 2.675 -9.121 4.055 1.00 77.19 109 PRO A O 1
ATOM 881 N N . LYS A 1 110 ? 3.657 -11.049 3.446 1.00 74.81 110 LYS A N 1
ATOM 882 C CA . LYS A 1 110 ? 3.471 -10.856 1.996 1.00 74.81 110 LYS A CA 1
ATOM 883 C C . LYS A 1 110 ? 2.000 -10.709 1.613 1.00 74.81 110 LYS A C 1
ATOM 885 O O . LYS A 1 110 ? 1.699 -10.104 0.593 1.00 74.81 110 LYS A O 1
ATOM 890 N N . GLU A 1 111 ? 1.107 -11.291 2.399 1.00 75.12 111 GLU A N 1
ATOM 891 C CA . GLU A 1 111 ? -0.340 -11.241 2.225 1.00 75.12 111 GLU A CA 1
ATOM 892 C C . GLU A 1 111 ? -0.865 -9.805 2.349 1.00 75.12 111 GLU A C 1
ATOM 894 O O . GLU A 1 111 ? -1.741 -9.415 1.588 1.00 75.12 111 GLU A O 1
ATOM 899 N N . ILE A 1 112 ? -0.266 -8.999 3.230 1.00 78.00 112 ILE A N 1
ATOM 900 C CA . ILE A 1 112 ? -0.674 -7.609 3.480 1.00 78.00 112 ILE A CA 1
ATOM 901 C C . ILE A 1 112 ? -0.146 -6.690 2.387 1.00 78.00 112 ILE A C 1
ATOM 903 O O . ILE A 1 112 ? -0.883 -5.871 1.853 1.00 78.00 112 ILE A O 1
ATOM 907 N N . VAL A 1 113 ? 1.105 -6.906 1.977 1.00 67.56 113 VAL A N 1
ATOM 908 C CA . VAL A 1 113 ? 1.748 -6.164 0.879 1.00 67.56 113 VAL A CA 1
ATOM 909 C C . VAL A 1 113 ? 1.080 -6.443 -0.479 1.00 67.56 113 VAL A C 1
ATOM 911 O O . VAL A 1 113 ? 1.230 -5.669 -1.415 1.00 67.56 113 VAL A O 1
ATOM 914 N N . LYS A 1 114 ? 0.346 -7.555 -0.619 1.00 59.22 114 LYS A N 1
ATOM 915 C CA . LYS A 1 114 ? -0.414 -7.878 -1.838 1.00 59.22 114 LYS A CA 1
ATOM 916 C C . LYS A 1 114 ? -1.789 -7.210 -1.910 1.00 59.22 114 LYS A C 1
ATOM 918 O O . LYS A 1 114 ? -2.322 -7.116 -3.008 1.00 59.22 114 LYS A O 1
ATOM 923 N N . GLU A 1 115 ? -2.365 -6.808 -0.777 1.00 50.50 115 GLU A N 1
ATOM 924 C CA . GLU A 1 115 ? -3.679 -6.147 -0.716 1.00 50.50 115 GLU A CA 1
ATOM 925 C C . GLU A 1 115 ? -3.579 -4.611 -0.757 1.00 50.50 115 GLU A C 1
ATOM 927 O O . GLU A 1 115 ? -4.605 -3.952 -0.888 1.00 50.50 115 GLU A O 1
ATOM 932 N N . SER A 1 116 ? -2.370 -4.039 -0.688 1.00 45.41 116 SER A N 1
ATOM 933 C CA . SER A 1 116 ? -2.151 -2.598 -0.813 1.00 45.41 116 SER A CA 1
ATOM 934 C C . SER A 1 116 ? -2.176 -2.149 -2.282 1.00 45.41 116 SER A C 1
ATOM 936 O O . SER A 1 116 ? -1.273 -2.485 -3.051 1.00 45.41 116 SER A O 1
ATOM 938 N N . THR A 1 117 ? -3.232 -1.434 -2.662 1.00 39.56 117 THR A N 1
ATOM 939 C CA . THR A 1 117 ? -3.560 -0.915 -3.997 1.00 39.56 117 THR A CA 1
ATOM 940 C C . THR A 1 117 ? -2.988 0.466 -4.322 1.00 39.56 117 THR A C 1
ATOM 942 O O . THR A 1 117 ? -3.330 1.007 -5.369 1.00 39.56 117 THR A O 1
ATOM 945 N N . ILE A 1 118 ? -2.077 1.028 -3.524 1.00 47.00 118 ILE A N 1
ATOM 946 C CA . ILE A 1 118 ? -1.140 2.015 -4.080 1.00 47.00 118 ILE A CA 1
ATOM 947 C C . ILE A 1 118 ? -0.051 1.224 -4.802 1.00 47.00 118 ILE A C 1
ATOM 949 O O . ILE A 1 118 ? 0.856 0.666 -4.170 1.00 47.00 118 ILE A O 1
ATOM 953 N N . GLU A 1 119 ? -0.153 1.123 -6.131 1.00 65.44 119 GLU A N 1
ATOM 954 C CA . GLU A 1 119 ? 0.870 0.443 -6.914 1.00 65.44 119 GLU A CA 1
ATOM 955 C C . GLU A 1 119 ? 2.199 1.164 -6.660 1.00 65.44 119 GLU A C 1
ATOM 957 O O . GLU A 1 119 ? 2.304 2.382 -6.754 1.00 65.44 119 GLU A O 1
ATOM 962 N N . PHE A 1 120 ? 3.258 0.421 -6.325 1.00 70.00 120 PHE A N 1
ATOM 963 C CA . PHE A 1 120 ? 4.609 0.981 -6.163 1.00 70.00 120 PHE A CA 1
ATOM 964 C C . PHE A 1 120 ? 5.030 1.873 -7.357 1.00 70.00 120 PHE A C 1
ATOM 966 O O . PHE A 1 120 ? 5.864 2.764 -7.228 1.00 70.00 120 PHE A O 1
ATOM 973 N N . GLU A 1 121 ? 4.429 1.636 -8.518 1.00 75.56 121 GLU A N 1
ATOM 974 C CA . GLU A 1 121 ? 4.530 2.441 -9.731 1.00 75.56 121 GLU A CA 1
ATOM 975 C C . GLU A 1 121 ? 3.979 3.847 -9.580 1.00 75.56 121 GLU A C 1
ATOM 977 O O . GLU A 1 121 ? 4.637 4.782 -10.022 1.00 75.56 121 GLU A O 1
ATOM 982 N N . ASP A 1 122 ? 2.826 4.003 -8.935 1.00 76.19 122 ASP A N 1
ATOM 983 C CA . ASP A 1 122 ? 2.206 5.301 -8.697 1.00 76.19 122 ASP A CA 1
ATOM 984 C C . ASP A 1 122 ? 3.109 6.147 -7.803 1.00 76.19 122 ASP A C 1
ATOM 986 O O . ASP A 1 122 ? 3.386 7.298 -8.125 1.00 76.19 122 ASP A O 1
ATOM 990 N N . LEU A 1 123 ? 3.699 5.541 -6.765 1.00 75.69 123 LEU A N 1
ATOM 991 C CA . LEU A 1 123 ? 4.697 6.201 -5.912 1.00 75.69 123 LEU A CA 1
ATOM 992 C C . LEU A 1 123 ? 5.960 6.593 -6.691 1.00 75.69 123 LEU A C 1
ATOM 994 O O . LEU A 1 123 ? 6.517 7.676 -6.491 1.00 75.69 123 LEU A O 1
ATOM 998 N N . VAL A 1 124 ? 6.432 5.718 -7.585 1.00 82.38 124 VAL A N 1
ATOM 999 C CA . VAL A 1 124 ? 7.564 6.023 -8.471 1.00 82.38 124 VAL A CA 1
ATOM 1000 C C . VAL A 1 124 ? 7.212 7.184 -9.400 1.00 82.38 124 VAL A C 1
ATOM 1002 O O . VAL A 1 124 ? 8.002 8.120 -9.520 1.00 82.38 124 VAL A O 1
ATOM 1005 N N . LEU A 1 125 ? 6.043 7.151 -10.036 1.00 89.31 125 LEU A N 1
ATOM 1006 C CA . LEU A 1 125 ? 5.605 8.157 -10.994 1.00 89.31 125 LEU A CA 1
ATOM 1007 C C . LEU A 1 125 ? 5.388 9.511 -10.322 1.00 89.31 125 LEU A C 1
ATOM 1009 O O . LEU A 1 125 ? 5.888 10.521 -10.811 1.00 89.31 125 LEU A O 1
ATOM 1013 N N . GLU A 1 126 ? 4.706 9.535 -9.181 1.00 83.44 126 GLU A N 1
ATOM 1014 C CA . GLU A 1 126 ? 4.459 10.741 -8.395 1.00 83.44 126 GLU A CA 1
ATOM 1015 C C . GLU A 1 126 ? 5.773 11.370 -7.916 1.00 83.44 126 GLU A C 1
ATOM 1017 O O . GLU A 1 126 ? 5.995 12.568 -8.100 1.00 83.44 126 GLU A O 1
ATOM 1022 N N . SER A 1 127 ? 6.711 10.566 -7.406 1.00 82.50 127 SER A N 1
ATOM 1023 C CA . SER A 1 127 ? 8.034 11.067 -7.020 1.00 82.50 127 SER A CA 1
ATOM 1024 C C . SER A 1 127 ? 8.808 11.652 -8.209 1.00 82.50 127 SER A C 1
ATOM 1026 O O . SER A 1 127 ? 9.472 12.684 -8.062 1.00 82.50 127 SER A O 1
ATOM 1028 N N . LEU A 1 128 ? 8.733 11.030 -9.391 1.00 89.38 128 LEU A N 1
ATOM 1029 C CA . LEU A 1 128 ? 9.377 11.546 -10.603 1.00 89.38 128 LEU A CA 1
ATOM 1030 C C . LEU A 1 128 ? 8.735 12.854 -11.087 1.00 89.38 128 LEU A C 1
ATOM 1032 O O . LEU A 1 128 ? 9.465 13.771 -11.483 1.00 89.38 128 LEU A O 1
ATOM 1036 N N . ARG A 1 129 ? 7.404 12.967 -11.000 1.00 90.25 129 ARG A N 1
ATOM 1037 C CA . ARG A 1 129 ? 6.645 14.191 -11.305 1.00 90.25 129 ARG A CA 1
ATOM 1038 C C . ARG A 1 129 ? 7.022 15.332 -10.369 1.00 90.25 129 ARG A C 1
ATOM 1040 O O . ARG A 1 129 ? 7.394 16.399 -10.848 1.00 90.25 129 ARG A O 1
ATOM 1047 N N . ASN A 1 130 ? 7.063 15.083 -9.061 1.00 82.75 130 ASN A N 1
ATOM 1048 C CA . ASN A 1 130 ? 7.479 16.072 -8.057 1.00 82.75 130 ASN A CA 1
ATOM 1049 C C . ASN A 1 130 ? 8.911 16.582 -8.291 1.00 82.75 130 ASN A C 1
ATOM 1051 O O . ASN A 1 130 ? 9.249 17.710 -7.939 1.00 82.75 130 ASN A O 1
ATOM 1055 N N . LYS A 1 131 ? 9.754 15.766 -8.931 1.00 88.38 131 LYS A N 1
ATOM 1056 C CA . LYS A 1 131 ? 11.134 16.108 -9.308 1.00 88.38 131 LYS A CA 1
ATOM 1057 C C . LYS A 1 131 ? 11.267 16.597 -10.751 1.00 88.38 131 LYS A C 1
ATOM 1059 O O . LYS A 1 131 ? 12.387 16.735 -11.250 1.00 88.38 131 LYS A O 1
ATOM 1064 N N . ASN A 1 132 ? 10.153 16.853 -11.439 1.00 91.75 132 ASN A N 1
ATOM 1065 C CA . ASN A 1 132 ? 10.106 17.367 -12.809 1.00 91.75 132 ASN A CA 1
ATOM 1066 C C . ASN A 1 132 ? 10.980 16.566 -13.792 1.00 91.75 132 ASN A C 1
ATOM 1068 O O . ASN A 1 132 ? 11.612 17.149 -14.685 1.00 91.75 132 ASN A O 1
ATOM 1072 N N . PHE A 1 133 ? 11.082 15.248 -13.572 1.00 94.12 133 PHE A N 1
ATOM 1073 C CA . PHE A 1 133 ? 11.907 14.325 -14.356 1.00 94.12 133 PHE A CA 1
ATOM 1074 C C . PHE A 1 133 ? 13.338 14.843 -14.594 1.00 94.12 133 PHE A C 1
ATOM 1076 O O . PHE A 1 133 ? 13.909 14.687 -15.676 1.00 94.12 133 PHE A O 1
ATOM 1083 N N . SER A 1 134 ? 13.923 15.502 -13.587 1.00 92.12 134 SER A N 1
ATOM 1084 C CA . SER A 1 134 ? 15.300 16.003 -13.627 1.00 92.12 134 SER A CA 1
ATOM 1085 C C . SER A 1 134 ? 16.309 14.875 -13.894 1.00 92.12 134 SER A C 1
ATOM 1087 O O . SER A 1 134 ? 16.012 13.688 -13.733 1.00 92.12 134 SER A O 1
ATOM 1089 N N . PHE A 1 135 ? 17.541 15.226 -14.270 1.00 89.06 135 PHE A N 1
ATOM 1090 C CA . PHE A 1 135 ? 18.595 14.240 -14.538 1.00 89.06 135 PHE A CA 1
ATOM 1091 C C . PHE A 1 135 ? 18.839 13.275 -13.359 1.00 89.06 135 PHE A C 1
ATOM 1093 O O . PHE A 1 135 ? 19.049 12.078 -13.565 1.00 89.06 135 PHE A O 1
ATOM 1100 N N . SER A 1 136 ? 18.758 13.779 -12.126 1.00 89.69 136 SER A N 1
ATOM 1101 C CA . SER A 1 136 ? 18.944 13.020 -10.887 1.00 89.69 136 SER A CA 1
ATOM 1102 C C . SER A 1 136 ? 17.655 12.396 -10.336 1.00 89.69 136 SER A C 1
ATOM 1104 O O . SER A 1 136 ? 17.740 11.597 -9.403 1.00 89.69 136 SER A O 1
ATOM 1106 N N . SER A 1 137 ? 16.486 12.673 -10.930 1.00 89.81 137 SER A N 1
ATOM 1107 C CA . SER A 1 137 ? 15.165 12.303 -10.391 1.00 89.81 137 SER A CA 1
ATOM 1108 C C . SER A 1 137 ? 15.002 10.816 -10.069 1.00 89.81 137 SER A C 1
ATOM 1110 O O . SER A 1 137 ? 14.437 10.486 -9.032 1.00 89.81 137 SER A O 1
ATOM 1112 N N . ILE A 1 138 ? 15.535 9.902 -10.889 1.00 88.00 138 ILE A N 1
ATOM 1113 C CA . ILE A 1 138 ? 15.485 8.448 -10.626 1.00 88.00 138 ILE A CA 1
ATOM 1114 C C . ILE A 1 138 ? 16.326 8.088 -9.394 1.00 88.00 138 ILE A C 1
ATOM 1116 O O . ILE A 1 138 ? 15.906 7.292 -8.556 1.00 88.00 138 ILE A O 1
ATOM 1120 N N . SER A 1 139 ? 17.523 8.667 -9.280 1.00 86.62 139 SER A N 1
ATOM 1121 C CA . SER A 1 139 ? 18.434 8.415 -8.160 1.00 86.62 139 SER A CA 1
ATOM 1122 C C . SER A 1 139 ? 17.906 9.016 -6.858 1.00 86.62 139 SER A C 1
ATOM 1124 O O . SER A 1 139 ? 18.046 8.405 -5.805 1.00 86.62 139 SER A O 1
ATOM 1126 N N . GLU A 1 140 ? 17.294 10.196 -6.923 1.00 78.94 140 GLU A N 1
ATOM 1127 C CA . GLU A 1 140 ? 16.637 10.842 -5.784 1.00 78.94 140 GLU A CA 1
ATOM 1128 C C . GLU A 1 140 ? 15.364 10.093 -5.384 1.00 78.94 140 GLU A C 1
ATOM 1130 O O . GLU A 1 140 ? 15.193 9.782 -4.217 1.00 78.94 140 GLU A O 1
ATOM 1135 N N . THR A 1 141 ? 14.536 9.671 -6.343 1.00 74.50 141 THR A N 1
ATOM 1136 C CA . THR A 1 141 ? 13.354 8.827 -6.079 1.00 74.50 141 THR A CA 1
ATOM 1137 C C . THR A 1 141 ? 13.739 7.519 -5.388 1.00 74.50 141 THR A C 1
ATOM 1139 O O . THR A 1 141 ? 13.068 7.089 -4.457 1.00 74.50 141 THR A O 1
ATOM 1142 N N . ALA A 1 142 ? 14.854 6.899 -5.782 1.00 72.56 142 ALA A N 1
ATOM 1143 C CA . ALA A 1 142 ? 15.373 5.709 -5.110 1.00 72.56 142 ALA A CA 1
ATOM 1144 C C . ALA A 1 142 ? 15.776 5.967 -3.643 1.00 72.56 142 ALA A C 1
ATOM 1146 O O . ALA A 1 142 ? 15.590 5.093 -2.794 1.00 72.56 142 ALA A O 1
ATOM 1147 N N . LYS A 1 143 ? 16.312 7.159 -3.338 1.00 73.62 143 LYS A N 1
ATOM 1148 C CA . LYS A 1 143 ? 16.640 7.577 -1.965 1.00 73.62 143 LYS A CA 1
ATOM 1149 C C . LYS A 1 143 ? 15.372 7.852 -1.156 1.00 73.62 143 LYS A C 1
ATOM 1151 O O . LYS A 1 143 ? 15.245 7.320 -0.056 1.00 73.62 143 LYS A O 1
ATOM 1156 N N . ASP A 1 144 ? 14.439 8.608 -1.727 1.00 71.44 144 ASP A N 1
ATOM 1157 C CA . ASP A 1 144 ? 13.218 9.068 -1.059 1.00 71.44 144 ASP A CA 1
ATOM 1158 C C . ASP A 1 144 ? 12.253 7.921 -0.753 1.00 71.44 144 ASP A C 1
ATOM 1160 O O . ASP A 1 144 ? 11.669 7.871 0.325 1.00 71.44 144 ASP A O 1
ATOM 1164 N N . LEU A 1 145 ? 12.129 6.952 -1.666 1.00 66.06 145 LEU A N 1
ATOM 1165 C CA . LEU A 1 145 ? 11.264 5.786 -1.472 1.00 66.06 145 LEU A CA 1
ATOM 1166 C C . LEU A 1 145 ? 11.844 4.747 -0.497 1.00 66.06 145 LEU A C 1
ATOM 1168 O O . LEU A 1 145 ? 11.151 3.789 -0.170 1.00 66.06 145 LEU A O 1
ATOM 1172 N N . GLY A 1 146 ? 13.082 4.932 -0.019 1.00 48.44 146 GLY A N 1
ATOM 1173 C CA . GLY A 1 146 ? 13.697 4.136 1.043 1.00 48.44 146 GLY A CA 1
ATOM 1174 C C . GLY A 1 146 ? 13.908 2.656 0.690 1.00 48.44 146 GLY A C 1
ATOM 1175 O O . GLY A 1 146 ? 12.986 1.849 0.706 1.00 48.44 146 GLY A O 1
ATOM 1176 N N . ARG A 1 147 ? 15.170 2.255 0.474 1.00 52.09 147 ARG A N 1
ATOM 1177 C CA . ARG A 1 147 ? 15.599 0.867 0.159 1.00 52.09 147 ARG A CA 1
ATOM 1178 C C . ARG A 1 147 ? 15.158 0.305 -1.193 1.00 52.09 147 ARG A C 1
ATOM 1180 O O . ARG A 1 147 ? 15.065 -0.911 -1.365 1.00 52.09 147 ARG A O 1
ATOM 1187 N N . VAL A 1 148 ? 14.996 1.166 -2.187 1.00 62.12 148 VAL A N 1
ATOM 1188 C CA . VAL A 1 148 ? 14.827 0.749 -3.580 1.00 62.12 148 VAL A CA 1
ATOM 1189 C C . VAL A 1 148 ? 16.083 1.107 -4.352 1.00 62.12 148 VAL A C 1
ATOM 1191 O O . VAL A 1 148 ? 16.588 2.220 -4.246 1.00 62.12 148 VAL A O 1
ATOM 1194 N N . ASN A 1 149 ? 16.650 0.155 -5.096 1.00 75.75 149 ASN A N 1
ATOM 1195 C CA . ASN A 1 149 ? 17.814 0.474 -5.914 1.00 75.75 149 ASN A CA 1
ATOM 1196 C C . ASN A 1 149 ? 17.377 1.334 -7.114 1.00 75.75 149 ASN A C 1
ATOM 1198 O O . ASN A 1 149 ? 16.256 1.228 -7.618 1.00 75.75 149 ASN A O 1
ATOM 1202 N N . ARG A 1 150 ? 18.289 2.186 -7.593 1.00 86.62 150 ARG A N 1
ATOM 1203 C CA . ARG A 1 150 ? 18.065 3.036 -8.774 1.00 86.62 150 ARG A CA 1
ATOM 1204 C C . ARG A 1 150 ? 17.551 2.230 -9.972 1.00 86.62 150 ARG A C 1
ATOM 1206 O O . ARG A 1 150 ? 16.718 2.718 -10.727 1.00 86.62 150 ARG A O 1
ATOM 1213 N N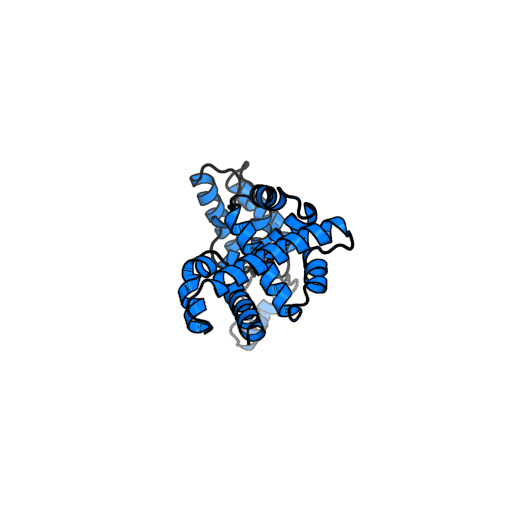 . THR A 1 151 ? 18.043 1.001 -10.131 1.00 84.88 151 THR A N 1
ATOM 1214 C CA . THR A 1 151 ? 17.635 0.084 -11.199 1.00 84.88 151 THR A CA 1
ATOM 1215 C C . THR A 1 151 ? 16.149 -0.246 -11.125 1.00 84.88 151 THR A C 1
ATOM 1217 O O . THR A 1 151 ? 15.467 -0.134 -12.128 1.00 84.88 151 THR A O 1
ATOM 1220 N N . LEU A 1 152 ? 15.613 -0.584 -9.955 1.00 82.06 152 LEU A N 1
ATOM 1221 C CA . LEU A 1 152 ? 14.207 -0.937 -9.791 1.00 82.06 152 LEU A CA 1
ATOM 1222 C C . LEU A 1 152 ? 13.298 0.264 -10.070 1.00 82.06 152 LEU A C 1
ATOM 1224 O O . LEU A 1 152 ? 12.277 0.094 -10.727 1.00 82.06 152 LEU A O 1
ATOM 1228 N N . VAL A 1 153 ? 13.685 1.475 -9.658 1.00 84.31 153 VAL A N 1
ATOM 1229 C CA . VAL A 1 153 ? 12.958 2.706 -10.026 1.00 84.31 153 VAL A CA 1
ATOM 1230 C C . VAL A 1 153 ? 12.978 2.913 -11.541 1.00 84.31 153 VAL A C 1
ATOM 1232 O O . VAL A 1 153 ? 11.935 3.161 -12.139 1.00 84.31 153 VAL A O 1
ATOM 1235 N N . ALA A 1 154 ? 14.141 2.755 -12.179 1.00 91.06 154 ALA A N 1
ATOM 1236 C CA . ALA A 1 154 ? 14.271 2.886 -13.629 1.00 91.06 154 ALA A CA 1
ATOM 1237 C C . ALA A 1 154 ? 13.441 1.840 -14.393 1.00 91.06 154 ALA A C 1
ATOM 1239 O O . ALA A 1 154 ? 12.797 2.180 -15.380 1.00 91.06 154 ALA A O 1
ATOM 1240 N N . GLU A 1 155 ? 13.424 0.587 -13.935 1.00 91.25 155 GLU A N 1
ATOM 1241 C CA . GLU A 1 155 ? 12.661 -0.495 -14.565 1.00 91.25 155 GLU A CA 1
ATOM 1242 C C . GLU A 1 155 ? 11.152 -0.341 -14.341 1.00 91.25 155 GLU A C 1
ATOM 1244 O O . GLU A 1 155 ? 10.383 -0.615 -15.259 1.00 91.25 155 GLU A O 1
ATOM 1249 N N . ASN A 1 156 ? 10.710 0.149 -13.174 1.00 87.81 156 ASN A N 1
ATOM 1250 C CA . ASN A 1 156 ? 9.299 0.502 -12.974 1.00 87.81 156 ASN A CA 1
ATOM 1251 C C . ASN A 1 156 ? 8.905 1.672 -13.875 1.00 87.81 156 ASN A C 1
ATOM 1253 O O . ASN A 1 156 ? 7.894 1.581 -14.558 1.00 87.81 156 ASN A O 1
ATOM 1257 N N . PHE A 1 157 ? 9.729 2.720 -13.960 1.00 95.06 157 PHE A N 1
ATOM 1258 C CA . PHE A 1 157 ? 9.469 3.832 -14.872 1.00 95.06 157 PHE A CA 1
ATOM 1259 C C . PHE A 1 157 ? 9.416 3.384 -16.338 1.00 95.06 157 PHE A C 1
ATOM 1261 O O . PHE A 1 157 ? 8.507 3.772 -17.065 1.00 95.06 157 PHE A O 1
ATOM 1268 N N . ARG A 1 158 ? 10.332 2.508 -16.772 1.00 95.56 158 ARG A N 1
ATOM 1269 C CA . ARG A 1 158 ? 10.291 1.921 -18.120 1.00 95.56 158 ARG A CA 1
ATOM 1270 C C . ARG A 1 158 ? 9.001 1.131 -18.353 1.00 95.56 158 ARG A C 1
ATOM 1272 O O . ARG A 1 158 ? 8.415 1.226 -19.424 1.00 95.56 158 ARG A O 1
ATOM 1279 N N . GLY A 1 159 ? 8.563 0.364 -17.360 1.00 94.38 159 GLY A N 1
ATOM 1280 C CA . GLY A 1 159 ? 7.296 -0.353 -17.412 1.00 94.38 159 GLY A CA 1
ATOM 1281 C C . GLY A 1 159 ? 6.088 0.573 -17.545 1.00 94.38 159 GLY A C 1
ATOM 1282 O O . GLY A 1 159 ? 5.259 0.335 -18.419 1.00 94.38 159 GLY A O 1
ATOM 1283 N N . ILE A 1 160 ? 6.038 1.656 -16.757 1.00 94.88 160 ILE A N 1
ATOM 1284 C CA . ILE A 1 160 ? 4.997 2.695 -16.845 1.00 94.88 160 ILE A CA 1
ATOM 1285 C C . ILE A 1 160 ? 4.957 3.267 -18.261 1.00 94.88 160 ILE A C 1
ATOM 1287 O O . ILE A 1 160 ? 3.892 3.337 -18.859 1.00 94.88 160 ILE A O 1
ATOM 1291 N N . VAL A 1 161 ? 6.120 3.604 -18.827 1.00 96.94 161 VAL A N 1
ATOM 1292 C CA . VAL A 1 161 ? 6.220 4.106 -20.205 1.00 96.94 161 VAL A CA 1
ATOM 1293 C C . VAL A 1 161 ? 5.609 3.119 -21.203 1.00 96.94 161 VAL A C 1
ATOM 1295 O O . VAL A 1 161 ? 4.809 3.527 -22.038 1.00 96.94 161 VAL A O 1
ATOM 1298 N N . PHE A 1 162 ? 5.945 1.828 -21.119 1.00 96.56 162 PHE A N 1
ATOM 1299 C CA . PHE A 1 162 ? 5.390 0.821 -22.031 1.00 96.56 162 PHE A CA 1
ATOM 1300 C C . PHE A 1 162 ? 3.884 0.631 -21.858 1.00 96.56 162 PHE A C 1
ATOM 1302 O O . PHE A 1 162 ? 3.179 0.534 -22.857 1.00 96.56 162 PHE A O 1
ATOM 1309 N N . LYS A 1 163 ? 3.399 0.615 -20.612 1.00 95.81 163 LYS A N 1
ATOM 1310 C CA . LYS A 1 163 ? 1.968 0.551 -20.296 1.00 95.81 163 LYS A CA 1
ATOM 1311 C C . LYS A 1 163 ? 1.222 1.731 -20.910 1.00 95.81 163 LYS A C 1
ATOM 1313 O O . LYS A 1 163 ? 0.297 1.520 -21.682 1.00 95.81 163 LYS A O 1
ATOM 1318 N N . THR A 1 164 ? 1.675 2.955 -20.643 1.00 96.31 164 THR A N 1
ATOM 1319 C CA . THR A 1 164 ? 1.033 4.168 -21.159 1.00 96.31 164 THR A CA 1
ATOM 1320 C C . THR A 1 164 ? 1.067 4.231 -22.685 1.00 96.31 164 THR A C 1
ATOM 1322 O O . THR A 1 164 ? 0.070 4.598 -23.293 1.00 96.31 164 THR A O 1
ATOM 1325 N N . LEU A 1 165 ? 2.175 3.837 -23.323 1.00 96.69 165 LEU A N 1
ATOM 1326 C CA . LEU A 1 165 ? 2.240 3.762 -24.785 1.00 96.69 165 LEU A CA 1
ATOM 1327 C C . LEU A 1 165 ? 1.224 2.768 -25.346 1.00 96.69 165 LEU A C 1
ATOM 1329 O O . LEU A 1 165 ? 0.504 3.109 -26.277 1.00 96.69 165 LEU A O 1
ATOM 1333 N N . ALA A 1 166 ? 1.148 1.562 -24.786 1.00 94.69 166 ALA A N 1
ATOM 1334 C CA . ALA A 1 166 ? 0.200 0.550 -25.236 1.00 94.69 166 ALA A CA 1
ATOM 1335 C C . ALA A 1 166 ? -1.261 1.002 -25.064 1.00 94.69 166 ALA A C 1
ATOM 1337 O O . ALA A 1 166 ? -2.056 0.884 -25.993 1.00 94.69 166 ALA A O 1
ATOM 1338 N N . GLU A 1 167 ? -1.596 1.586 -23.910 1.00 94.31 167 GLU A N 1
ATOM 1339 C CA . GLU A 1 167 ? -2.934 2.118 -23.614 1.00 94.31 167 GLU A CA 1
ATOM 1340 C C . GLU A 1 167 ? -3.337 3.257 -24.566 1.00 94.31 167 GLU A C 1
ATOM 1342 O O . GLU A 1 167 ? -4.512 3.399 -24.902 1.00 94.31 167 GLU A O 1
ATOM 1347 N N . ASN A 1 168 ? -2.360 4.022 -25.055 1.00 96.06 168 ASN A N 1
ATOM 1348 C CA . ASN A 1 168 ? -2.563 5.155 -25.957 1.00 96.06 168 ASN A CA 1
ATOM 1349 C C . ASN A 1 168 ? -2.302 4.827 -27.431 1.00 96.06 168 ASN A C 1
ATOM 1351 O O . ASN A 1 168 ? -2.046 5.732 -28.225 1.00 96.06 168 ASN A O 1
ATOM 1355 N N . ASN A 1 169 ? -2.347 3.548 -27.818 1.00 93.81 169 ASN A N 1
ATOM 1356 C CA . ASN A 1 169 ? -2.113 3.105 -29.199 1.00 93.81 169 ASN A CA 1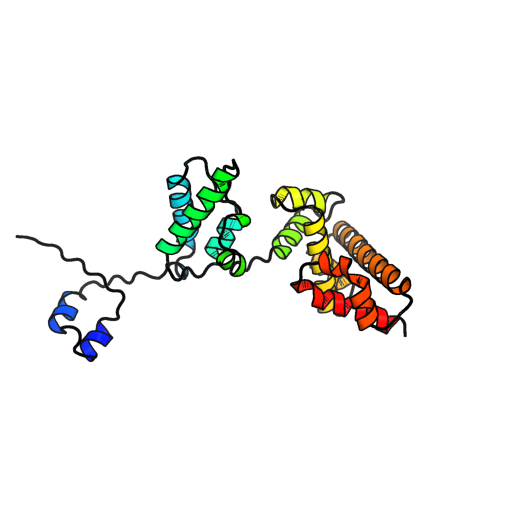
ATOM 1357 C C . ASN A 1 169 ? -0.791 3.631 -29.793 1.00 93.81 169 ASN A C 1
ATOM 1359 O O . ASN A 1 169 ? -0.714 3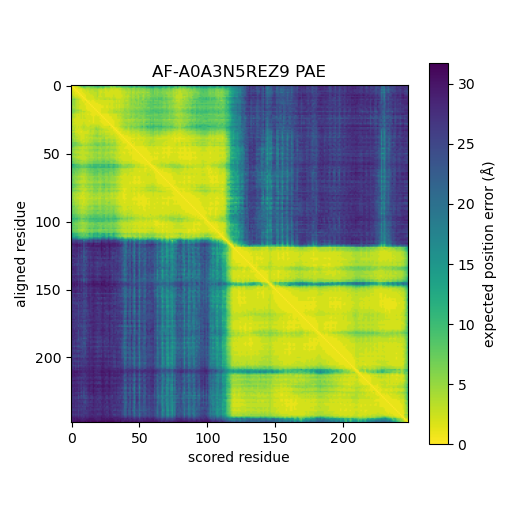.954 -30.976 1.00 93.81 169 ASN A O 1
ATOM 1363 N N . TYR A 1 170 ? 0.250 3.704 -28.965 1.00 93.50 170 TYR A N 1
ATOM 1364 C CA . TYR A 1 170 ? 1.601 4.153 -29.306 1.00 93.50 170 TYR A CA 1
ATOM 1365 C C . TYR A 1 170 ? 1.713 5.629 -29.725 1.00 93.50 170 TYR A C 1
ATOM 1367 O O . TYR A 1 170 ? 2.732 6.026 -30.291 1.00 93.50 170 TYR A O 1
ATOM 1375 N N . ASP A 1 171 ? 0.726 6.467 -29.385 1.00 94.94 171 ASP A N 1
ATOM 1376 C CA . ASP A 1 171 ? 0.847 7.924 -29.489 1.00 94.94 171 ASP A CA 1
ATOM 1377 C C . ASP A 1 171 ? 1.839 8.447 -28.435 1.00 94.94 171 ASP A C 1
ATOM 1379 O O . ASP A 1 171 ? 1.574 8.454 -27.224 1.00 94.94 171 ASP A O 1
ATOM 1383 N N . VAL A 1 172 ? 3.013 8.872 -28.904 1.00 94.62 172 VAL A N 1
ATOM 1384 C CA . VAL A 1 172 ? 4.104 9.351 -28.048 1.00 94.62 172 VAL A CA 1
ATOM 1385 C C . VAL A 1 172 ? 3.743 10.669 -27.371 1.00 94.62 172 VAL A C 1
ATOM 1387 O O . VAL A 1 172 ? 4.043 10.839 -26.189 1.00 94.62 172 VAL A O 1
ATOM 1390 N N . ASP A 1 173 ? 3.093 11.598 -28.069 1.00 94.56 173 ASP A N 1
ATOM 1391 C CA . ASP A 1 173 ? 2.797 12.922 -27.522 1.00 94.56 173 ASP A CA 1
ATOM 1392 C C . ASP A 1 173 ? 1.723 12.851 -26.438 1.00 94.56 173 ASP A C 1
ATOM 1394 O O . ASP A 1 173 ? 1.868 13.473 -25.378 1.00 94.56 173 ASP A O 1
ATOM 1398 N N . LEU A 1 174 ? 0.681 12.050 -26.661 1.00 95.31 174 LEU A N 1
ATOM 1399 C CA . LEU A 1 174 ? -0.366 11.817 -25.671 1.00 95.31 174 LEU A CA 1
ATOM 1400 C C . LEU A 1 174 ? 0.190 11.076 -24.445 1.00 95.31 174 LEU A C 1
ATOM 1402 O O . LEU A 1 174 ? -0.058 11.484 -23.306 1.00 95.31 174 LEU A O 1
ATOM 1406 N N . SER A 1 175 ? 1.042 10.070 -24.666 1.00 96.75 175 SER A N 1
ATOM 1407 C CA . SER A 1 175 ? 1.700 9.324 -23.586 1.00 96.75 175 SER A CA 1
ATOM 1408 C C . SER A 1 175 ? 2.638 10.194 -22.751 1.00 96.75 175 SER A C 1
ATOM 1410 O O . SER A 1 175 ? 2.639 10.103 -21.523 1.00 96.75 175 SER A O 1
ATOM 1412 N N . VAL A 1 176 ? 3.415 11.075 -23.389 1.00 97.38 176 VAL A N 1
ATOM 1413 C CA . VAL A 1 176 ? 4.306 12.019 -22.697 1.00 97.38 176 VAL A CA 1
ATOM 1414 C C . VAL A 1 176 ? 3.511 12.934 -21.773 1.00 97.38 176 VAL A C 1
ATOM 1416 O O . VAL A 1 176 ? 3.881 13.065 -20.606 1.00 97.38 176 VAL A O 1
ATOM 1419 N N . ARG A 1 177 ? 2.402 13.513 -22.254 1.00 95.19 177 ARG A N 1
ATOM 1420 C CA . ARG A 1 177 ? 1.543 14.389 -21.439 1.00 95.19 177 ARG A CA 1
ATOM 1421 C C . ARG A 1 177 ? 0.953 13.645 -20.241 1.00 95.19 177 ARG A C 1
ATOM 1423 O O . ARG A 1 177 ? 0.991 14.161 -19.125 1.00 95.19 177 ARG A O 1
ATOM 1430 N N . GLN A 1 178 ? 0.475 12.416 -20.443 1.00 95.44 178 GLN A N 1
ATOM 1431 C CA . GLN A 1 178 ? -0.079 11.591 -19.366 1.00 95.44 178 GLN A CA 1
ATOM 1432 C C . GLN A 1 178 ? 0.980 11.222 -18.315 1.00 95.44 178 GLN A C 1
ATOM 1434 O O . GLN A 1 178 ? 0.728 11.325 -17.114 1.00 95.44 178 GLN A O 1
ATOM 1439 N N . ILE A 1 179 ? 2.186 10.832 -18.734 1.00 96.31 179 ILE A N 1
ATOM 1440 C CA . ILE A 1 179 ? 3.285 10.491 -17.816 1.00 96.31 179 ILE A CA 1
ATOM 1441 C C . ILE A 1 179 ? 3.741 11.732 -17.047 1.00 96.31 179 ILE A C 1
ATOM 1443 O O . ILE A 1 179 ? 3.867 11.683 -15.821 1.00 96.31 179 ILE A O 1
ATOM 1447 N N . ALA A 1 180 ? 3.949 12.850 -17.743 1.00 94.38 180 ALA A N 1
ATOM 1448 C CA . ALA A 1 180 ? 4.394 14.098 -17.138 1.00 94.38 180 ALA A CA 1
ATOM 1449 C C . ALA A 1 180 ? 3.374 14.657 -16.137 1.00 94.38 180 ALA A C 1
ATOM 1451 O O . ALA A 1 180 ? 3.772 15.181 -15.099 1.00 94.38 180 ALA A O 1
ATOM 1452 N N . GLY A 1 181 ? 2.074 14.526 -16.425 1.00 92.75 181 GLY A N 1
ATOM 1453 C CA . GLY A 1 181 ? 1.001 15.049 -15.575 1.00 92.75 181 GLY A CA 1
ATOM 1454 C C . GLY A 1 181 ? 1.007 16.578 -15.461 1.00 92.75 181 GLY A C 1
ATOM 1455 O O . GLY A 1 181 ? 0.551 17.117 -14.458 1.00 92.75 181 GLY A O 1
ATOM 1456 N N . THR A 1 182 ? 1.580 17.280 -16.445 1.00 88.69 182 THR A N 1
ATOM 1457 C CA . THR A 1 182 ? 1.712 18.742 -16.459 1.00 88.69 182 THR A CA 1
ATOM 1458 C C . THR A 1 182 ? 1.758 19.287 -17.890 1.00 88.69 182 THR A C 1
ATOM 1460 O O . THR A 1 182 ? 2.259 18.630 -18.803 1.00 88.69 182 THR A O 1
ATOM 1463 N N . ASP A 1 183 ? 1.310 20.530 -18.076 1.00 88.81 183 ASP A N 1
ATOM 1464 C CA . ASP A 1 183 ? 1.413 21.259 -19.349 1.00 88.81 183 ASP A CA 1
ATOM 1465 C C . ASP A 1 183 ? 2.778 21.945 -19.547 1.00 88.81 183 ASP A C 1
ATOM 1467 O O . ASP A 1 183 ? 3.037 22.567 -20.579 1.00 88.81 183 ASP A O 1
ATOM 1471 N N . ASN A 1 184 ? 3.692 21.833 -18.577 1.00 92.19 184 ASN A N 1
ATOM 1472 C CA . ASN A 1 184 ? 5.019 22.432 -18.672 1.00 92.19 184 ASN A CA 1
ATOM 1473 C C . ASN A 1 184 ? 5.842 21.794 -19.809 1.00 92.19 184 ASN A C 1
ATOM 1475 O O . ASN A 1 184 ? 6.291 20.649 -19.708 1.00 92.19 184 ASN A O 1
ATOM 1479 N N . GLN A 1 185 ? 6.103 22.566 -20.869 1.00 94.56 185 GLN A N 1
ATOM 1480 C CA . GLN A 1 185 ? 6.842 22.105 -22.050 1.00 94.56 185 GLN A CA 1
ATOM 1481 C C . GLN A 1 185 ? 8.247 21.580 -21.726 1.00 94.56 185 GLN A C 1
ATOM 1483 O O . GLN A 1 185 ? 8.673 20.589 -22.311 1.00 94.56 185 GLN A O 1
ATOM 1488 N N . VAL A 1 186 ? 8.951 22.173 -20.756 1.00 94.88 186 VAL A N 1
ATOM 1489 C CA . VAL A 1 186 ? 10.298 21.727 -20.362 1.00 94.88 186 VAL A CA 1
ATOM 1490 C C . VAL A 1 186 ? 10.248 20.342 -19.717 1.00 94.88 186 VAL A C 1
ATOM 1492 O O . VAL A 1 186 ? 11.115 19.505 -19.970 1.00 94.88 186 VAL A O 1
ATOM 1495 N N . VAL A 1 187 ? 9.236 20.082 -18.885 1.00 93.94 187 VAL A N 1
ATOM 1496 C CA . VAL A 1 187 ? 9.042 18.768 -18.253 1.00 93.94 187 VAL A CA 1
ATOM 1497 C C . VAL A 1 187 ? 8.623 17.737 -19.298 1.00 93.94 187 VAL A C 1
ATOM 1499 O O . VAL A 1 187 ? 9.204 16.651 -19.342 1.00 93.94 187 VAL A O 1
ATOM 1502 N N . ASN A 1 188 ? 7.696 18.103 -20.186 1.00 94.75 188 ASN A N 1
ATOM 1503 C CA . ASN A 1 188 ? 7.261 17.258 -21.296 1.00 94.75 188 ASN A CA 1
ATOM 1504 C C . ASN A 1 188 ? 8.434 16.858 -22.202 1.00 94.75 188 ASN A C 1
ATOM 1506 O O . ASN A 1 188 ? 8.571 15.679 -22.522 1.00 94.75 188 ASN A O 1
ATOM 1510 N N . GLU A 1 189 ? 9.348 17.777 -22.530 1.00 96.94 189 GLU A N 1
ATOM 1511 C CA . GLU A 1 189 ? 10.548 17.432 -23.305 1.00 96.94 189 GLU A CA 1
ATOM 1512 C C . GLU A 1 189 ? 11.484 16.464 -22.570 1.00 96.94 189 GLU A C 1
ATOM 1514 O O . GLU A 1 189 ? 12.041 15.545 -23.171 1.00 96.94 189 GLU A O 1
ATOM 1519 N N . ARG A 1 190 ? 11.652 16.601 -21.249 1.00 96.69 190 ARG A N 1
ATOM 1520 C CA . ARG A 1 190 ? 12.464 15.648 -20.465 1.00 96.69 190 ARG A CA 1
ATOM 1521 C C . ARG A 1 190 ? 11.865 14.245 -20.482 1.00 96.69 190 ARG A C 1
ATOM 1523 O O . ARG A 1 190 ? 12.605 13.274 -20.655 1.00 96.69 190 ARG A O 1
ATOM 1530 N N . VAL A 1 191 ? 10.546 14.141 -20.318 1.00 97.19 191 VAL A N 1
ATOM 1531 C CA . VAL A 1 191 ? 9.825 12.864 -20.395 1.00 97.19 191 VAL A CA 1
ATOM 1532 C C . VAL A 1 191 ? 9.936 12.286 -21.804 1.00 97.19 191 VAL A C 1
ATOM 1534 O O . VAL A 1 191 ? 10.340 11.131 -21.939 1.00 97.19 191 VAL A O 1
ATOM 1537 N N . ARG A 1 192 ? 9.697 13.090 -22.850 1.00 97.62 192 ARG A N 1
ATOM 1538 C CA . ARG A 1 192 ? 9.833 12.679 -24.257 1.00 97.62 192 ARG A CA 1
ATOM 1539 C C . ARG A 1 192 ? 11.220 12.124 -24.557 1.00 97.62 192 ARG A C 1
ATOM 1541 O O . ARG A 1 192 ? 11.334 11.030 -25.103 1.00 97.62 192 ARG A O 1
ATOM 1548 N N . ASN A 1 193 ? 12.276 12.803 -24.116 1.00 97.06 193 ASN A N 1
ATOM 1549 C CA . ASN A 1 193 ? 13.650 12.327 -24.287 1.00 97.06 193 ASN A CA 1
ATOM 1550 C C . ASN A 1 193 ? 13.875 10.948 -23.647 1.00 97.06 193 ASN A C 1
ATOM 1552 O O . ASN A 1 193 ? 14.544 10.093 -24.233 1.00 97.06 193 ASN A O 1
ATOM 1556 N N . LYS A 1 194 ? 13.301 10.691 -22.464 1.00 95.88 194 LYS A N 1
ATOM 1557 C CA . LYS A 1 194 ? 13.377 9.372 -21.817 1.00 95.88 194 LYS A CA 1
ATOM 1558 C C . LYS A 1 194 ? 12.580 8.305 -22.560 1.00 95.88 194 LYS A C 1
ATOM 1560 O O . LYS A 1 194 ? 13.113 7.215 -22.756 1.00 95.88 194 LYS A O 1
ATOM 1565 N N . VAL A 1 195 ? 11.357 8.621 -22.985 1.00 96.69 195 VAL A N 1
ATOM 1566 C CA . VAL A 1 195 ? 10.510 7.719 -23.782 1.00 96.69 195 VAL A CA 1
ATOM 1567 C C . VAL A 1 195 ? 11.240 7.317 -25.064 1.00 96.69 195 VAL A C 1
ATOM 1569 O O . VAL A 1 195 ? 11.445 6.128 -25.299 1.00 96.69 195 VAL A O 1
ATOM 1572 N N . ASN A 1 196 ? 11.747 8.294 -25.819 1.00 95.94 196 ASN A N 1
ATOM 1573 C CA . ASN A 1 196 ? 12.496 8.060 -27.054 1.00 95.94 196 ASN A CA 1
ATOM 1574 C C . ASN A 1 196 ? 13.756 7.226 -26.809 1.00 95.94 196 ASN A C 1
ATOM 1576 O O . ASN A 1 196 ? 14.012 6.283 -27.548 1.00 95.94 196 ASN A O 1
ATOM 1580 N N . THR A 1 197 ? 14.500 7.499 -25.732 1.00 95.62 197 THR A N 1
ATOM 1581 C CA . THR A 1 197 ? 15.676 6.690 -25.367 1.00 95.62 197 THR A CA 1
ATOM 1582 C C . THR A 1 197 ? 15.299 5.225 -25.118 1.00 95.62 197 THR A C 1
ATOM 1584 O O . THR A 1 197 ? 16.023 4.319 -25.524 1.00 95.62 197 THR A O 1
ATOM 1587 N N . PHE A 1 198 ? 14.181 4.955 -24.435 1.00 95.00 198 PHE A N 1
ATOM 1588 C CA . PHE A 1 198 ? 13.738 3.580 -24.187 1.00 95.00 198 PHE A CA 1
ATOM 1589 C C . PHE A 1 198 ? 13.296 2.868 -25.463 1.00 95.00 198 PHE A C 1
ATOM 1591 O O . PHE A 1 198 ? 13.643 1.699 -25.635 1.00 95.00 198 PHE A O 1
ATOM 1598 N N . LEU A 1 199 ? 12.578 3.568 -26.341 1.00 94.50 199 LEU A N 1
ATOM 1599 C CA . LEU A 1 199 ? 12.128 3.042 -27.627 1.00 94.50 199 LEU A CA 1
ATOM 1600 C C . LEU A 1 199 ? 13.305 2.755 -28.562 1.00 94.50 199 LEU A C 1
ATOM 1602 O O . LEU A 1 199 ? 13.439 1.622 -29.007 1.00 94.50 199 LEU A O 1
ATOM 1606 N N . GLN A 1 200 ? 14.219 3.710 -28.748 1.00 94.50 200 GLN A N 1
ATOM 1607 C CA . GLN A 1 200 ? 15.414 3.541 -29.584 1.00 94.50 200 GLN A CA 1
ATOM 1608 C C . GLN A 1 200 ? 16.306 2.397 -29.096 1.00 94.50 200 GLN A C 1
ATOM 1610 O O . GLN A 1 200 ? 16.776 1.590 -29.890 1.00 94.50 200 GLN A O 1
ATOM 1615 N N . ASN A 1 201 ? 16.531 2.283 -27.783 1.00 94.19 201 ASN A N 1
ATOM 1616 C CA . ASN A 1 201 ? 17.311 1.169 -27.240 1.00 94.19 201 ASN A CA 1
ATOM 1617 C C . ASN A 1 201 ? 16.628 -0.181 -27.495 1.00 94.19 201 ASN A C 1
ATOM 1619 O O . ASN A 1 201 ? 17.302 -1.168 -27.770 1.00 94.19 201 ASN A O 1
ATOM 1623 N N . LEU A 1 202 ? 15.298 -0.242 -27.378 1.00 93.25 202 LEU A N 1
ATOM 1624 C CA . LEU A 1 202 ? 14.549 -1.466 -27.639 1.00 93.25 202 LEU A CA 1
ATOM 1625 C C . LEU A 1 202 ? 14.581 -1.838 -29.126 1.00 93.25 202 LEU A C 1
ATOM 1627 O O . LEU A 1 202 ? 14.850 -2.991 -29.441 1.00 93.25 202 LEU A O 1
ATOM 1631 N N . GLU A 1 203 ? 14.351 -0.871 -30.008 1.00 92.81 203 GLU A N 1
ATOM 1632 C CA . GL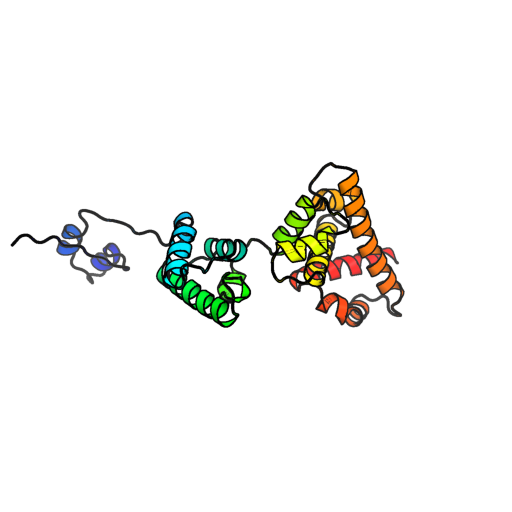U A 1 203 ? 14.397 -1.024 -31.463 1.00 92.81 203 GLU A CA 1
ATOM 1633 C C . GLU A 1 203 ? 15.782 -1.474 -31.940 1.00 92.81 203 GLU A C 1
ATOM 1635 O O . GLU A 1 203 ? 15.895 -2.469 -32.651 1.00 92.81 203 GLU A O 1
ATOM 1640 N N . ASN A 1 204 ? 16.853 -0.835 -31.462 1.00 92.50 204 ASN A N 1
ATOM 1641 C CA . ASN A 1 204 ? 18.227 -1.249 -31.756 1.00 92.50 204 ASN A CA 1
ATOM 1642 C C . ASN A 1 204 ? 18.498 -2.690 -31.305 1.00 92.50 204 ASN A C 1
ATOM 1644 O O . ASN A 1 204 ? 19.092 -3.475 -32.042 1.00 92.50 204 ASN A O 1
ATOM 1648 N N . ASP A 1 205 ? 18.045 -3.067 -30.107 1.00 92.12 205 ASP A N 1
ATOM 1649 C CA . ASP A 1 205 ? 18.235 -4.425 -29.598 1.00 92.12 205 ASP A CA 1
ATOM 1650 C C . ASP A 1 205 ? 17.437 -5.473 -30.386 1.00 92.12 205 ASP A C 1
ATOM 1652 O O . ASP A 1 205 ? 17.888 -6.619 -30.473 1.00 92.12 205 ASP A O 1
ATOM 1656 N N . ILE A 1 206 ? 16.279 -5.096 -30.947 1.00 91.88 206 ILE A N 1
ATOM 1657 C CA . ILE A 1 206 ? 15.477 -5.929 -31.857 1.00 91.88 206 ILE A CA 1
ATOM 1658 C C . ILE A 1 206 ? 16.210 -6.079 -33.193 1.00 91.88 206 ILE A C 1
ATOM 1660 O O . ILE A 1 206 ? 16.406 -7.202 -33.649 1.00 91.88 206 ILE A O 1
ATOM 1664 N N . ASN A 1 207 ? 16.679 -4.975 -33.775 1.00 89.31 207 ASN A N 1
ATOM 1665 C CA . ASN A 1 207 ? 17.390 -4.957 -35.056 1.00 89.31 207 ASN A CA 1
ATOM 1666 C C . ASN A 1 207 ? 18.717 -5.726 -35.019 1.00 89.31 207 ASN A C 1
ATOM 1668 O O . ASN A 1 207 ? 19.135 -6.288 -36.027 1.00 89.31 207 ASN A O 1
ATOM 1672 N N . ASN A 1 208 ? 19.351 -5.807 -33.848 1.00 90.19 208 ASN A N 1
ATOM 1673 C CA . ASN A 1 208 ? 20.550 -6.613 -33.627 1.00 90.19 208 ASN A CA 1
ATOM 1674 C C . ASN A 1 208 ? 20.267 -8.125 -33.508 1.00 90.19 208 ASN A C 1
ATOM 1676 O O . ASN A 1 208 ? 21.213 -8.909 -33.411 1.00 90.19 208 ASN A O 1
ATOM 1680 N N . GLN A 1 209 ? 19.002 -8.563 -33.474 1.00 89.19 209 GLN A N 1
ATOM 1681 C CA . GLN A 1 209 ? 18.671 -9.988 -33.496 1.00 89.19 209 GLN A CA 1
ATOM 1682 C C . GLN A 1 209 ? 18.662 -10.520 -34.929 1.00 89.19 209 GLN A C 1
ATOM 1684 O O . GLN A 1 209 ? 18.069 -9.939 -35.831 1.00 89.19 209 GLN A O 1
ATOM 1689 N N . ASN A 1 210 ? 19.221 -11.716 -35.116 1.00 82.00 210 ASN A N 1
ATOM 1690 C CA . ASN A 1 210 ? 19.192 -12.426 -36.402 1.00 82.00 210 ASN A CA 1
ATOM 1691 C C . ASN A 1 210 ? 17.789 -12.921 -36.799 1.00 82.00 210 ASN A C 1
ATOM 1693 O O . ASN A 1 210 ? 17.620 -13.507 -37.866 1.00 82.00 210 ASN A O 1
ATOM 1697 N N . VAL A 1 211 ? 16.799 -12.763 -35.919 1.00 81.38 211 VAL A N 1
ATOM 1698 C CA . VAL A 1 211 ? 15.460 -13.327 -36.066 1.00 81.38 211 VAL A CA 1
ATOM 1699 C C . VAL A 1 211 ? 14.429 -12.239 -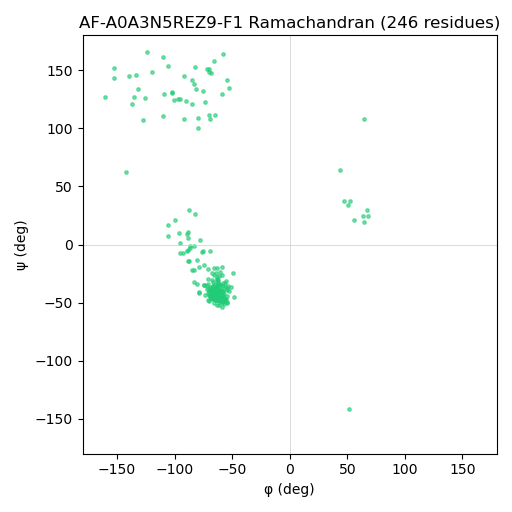35.789 1.00 81.38 211 VAL A C 1
ATOM 1701 O O . VAL A 1 211 ? 14.547 -11.529 -34.793 1.00 81.38 211 VAL A O 1
ATOM 1704 N N . LYS A 1 212 ? 13.416 -12.129 -36.658 1.00 82.19 212 LYS A N 1
ATOM 1705 C CA . LYS A 1 212 ? 12.355 -11.110 -36.576 1.00 82.19 212 LYS A CA 1
ATOM 1706 C C . LYS A 1 212 ? 10.995 -11.646 -36.107 1.00 82.19 212 LYS A C 1
ATOM 1708 O O . LYS A 1 212 ? 10.011 -10.914 -36.117 1.00 82.19 212 LYS A O 1
ATOM 1713 N N . ASP A 1 213 ? 10.906 -12.905 -35.674 1.00 90.00 213 ASP A N 1
ATOM 1714 C CA . ASP A 1 213 ? 9.684 -13.415 -35.049 1.00 90.00 213 ASP A CA 1
ATOM 1715 C C . ASP A 1 213 ? 9.635 -13.101 -33.545 1.00 90.00 213 ASP A C 1
ATOM 1717 O O . ASP A 1 213 ? 10.634 -13.145 -32.821 1.00 90.00 213 ASP A O 1
ATOM 1721 N N . PHE A 1 214 ? 8.434 -12.771 -33.067 1.00 91.69 214 PHE A N 1
ATOM 1722 C CA . PHE A 1 214 ? 8.211 -12.379 -31.678 1.00 91.69 214 PHE A CA 1
ATOM 1723 C C . PHE A 1 214 ? 8.627 -13.460 -30.654 1.00 91.69 214 PHE A C 1
ATOM 1725 O O . PHE A 1 214 ? 9.308 -13.107 -29.685 1.00 91.69 214 PHE A O 1
ATOM 1732 N N . PRO A 1 215 ? 8.268 -14.754 -30.811 1.00 91.06 215 PRO A N 1
ATOM 1733 C CA . PRO A 1 215 ? 8.725 -15.808 -29.902 1.00 91.06 215 PRO A CA 1
ATOM 1734 C C . PRO A 1 215 ? 10.252 -15.888 -29.750 1.00 91.06 215 PRO A C 1
ATOM 1736 O O . PRO A 1 215 ? 10.747 -15.990 -28.620 1.00 91.06 215 PRO A O 1
ATOM 1739 N N . ALA A 1 216 ? 11.002 -15.805 -30.852 1.00 89.69 216 ALA A N 1
ATOM 1740 C CA . ALA A 1 216 ? 12.461 -15.831 -30.836 1.00 89.69 216 ALA A CA 1
ATOM 1741 C C . ALA A 1 216 ? 13.048 -14.604 -30.126 1.00 89.69 216 ALA A C 1
ATOM 1743 O O . ALA A 1 216 ? 13.894 -14.757 -29.240 1.00 89.69 216 ALA A O 1
ATOM 1744 N N . ILE A 1 217 ? 12.543 -13.403 -30.425 1.00 91.62 217 ILE A N 1
ATOM 1745 C CA . ILE A 1 217 ? 12.983 -12.161 -29.767 1.00 91.62 217 ILE A CA 1
ATOM 1746 C C . ILE A 1 217 ? 12.690 -12.196 -28.267 1.00 91.62 217 ILE A C 1
ATOM 1748 O O . ILE A 1 217 ? 13.560 -11.884 -27.449 1.00 91.62 217 ILE A O 1
ATOM 1752 N N . LYS A 1 218 ? 11.496 -12.647 -27.872 1.00 91.69 218 LYS A N 1
ATOM 1753 C CA . LYS A 1 218 ? 11.132 -12.794 -26.459 1.00 91.69 218 LYS A CA 1
ATOM 1754 C C . LYS A 1 218 ? 12.077 -13.753 -25.730 1.00 91.69 218 LYS A C 1
ATOM 1756 O O . LYS A 1 218 ? 12.479 -13.479 -24.599 1.00 91.69 218 LYS A O 1
ATOM 1761 N N . SER A 1 219 ? 12.471 -14.849 -26.383 1.00 89.38 219 SER A N 1
ATOM 1762 C CA . SER A 1 219 ? 13.458 -15.794 -25.847 1.00 89.38 219 SER A CA 1
ATOM 1763 C C . SER A 1 219 ? 14.861 -15.187 -25.733 1.00 89.38 219 SER A C 1
ATOM 1765 O O . SER A 1 219 ? 15.561 -15.487 -24.763 1.00 89.38 219 SER A O 1
ATOM 1767 N N . ALA A 1 220 ? 15.263 -14.314 -26.663 1.00 90.50 220 ALA A N 1
ATOM 1768 C CA . ALA A 1 220 ? 16.546 -13.608 -26.632 1.00 90.50 220 ALA A CA 1
ATOM 1769 C C . ALA A 1 220 ? 16.604 -12.535 -25.525 1.00 90.50 220 ALA A C 1
ATOM 1771 O O . ALA A 1 220 ? 17.629 -12.348 -24.870 1.00 90.50 220 ALA A O 1
ATOM 1772 N N . PHE A 1 221 ? 15.484 -11.874 -25.225 1.00 92.94 221 PHE A N 1
ATOM 1773 C CA . PHE A 1 221 ? 15.407 -10.747 -24.286 1.00 92.94 221 PHE A CA 1
ATOM 1774 C C . PHE A 1 221 ? 15.319 -11.136 -22.798 1.00 92.94 221 PHE A C 1
ATOM 1776 O O . PHE A 1 221 ? 14.842 -10.349 -21.974 1.00 92.94 221 PHE A O 1
ATOM 1783 N N . ARG A 1 222 ? 15.834 -12.308 -22.393 1.00 87.88 222 ARG A N 1
ATOM 1784 C CA . ARG A 1 222 ? 15.702 -12.842 -21.014 1.00 87.88 222 ARG A CA 1
ATOM 1785 C C . ARG A 1 222 ? 16.047 -11.825 -19.927 1.00 87.88 222 ARG A C 1
ATOM 1787 O O . ARG A 1 222 ? 15.307 -11.693 -18.956 1.00 87.88 222 ARG A O 1
ATOM 1794 N N . THR A 1 223 ? 17.147 -11.089 -20.086 1.00 85.50 223 THR A N 1
ATOM 1795 C CA . THR A 1 223 ? 17.605 -10.101 -19.094 1.00 85.50 223 THR A CA 1
ATOM 1796 C C . THR A 1 223 ? 16.672 -8.890 -19.001 1.00 85.50 223 THR A C 1
ATOM 1798 O O . THR A 1 223 ? 16.422 -8.405 -17.897 1.00 85.50 223 THR A O 1
ATOM 1801 N N . LYS A 1 224 ? 16.094 -8.436 -20.123 1.00 89.12 224 LYS A N 1
ATOM 1802 C CA . LYS A 1 224 ? 15.131 -7.321 -20.146 1.00 89.12 224 LYS A CA 1
ATOM 1803 C C . LYS A 1 224 ? 13.849 -7.683 -19.395 1.00 89.12 224 LYS A C 1
ATOM 1805 O O . LYS A 1 224 ? 13.401 -6.907 -18.557 1.00 89.12 224 LYS A O 1
ATOM 1810 N N . TYR A 1 225 ? 13.316 -8.887 -19.617 1.00 88.75 225 TYR A N 1
ATOM 1811 C CA . TYR A 1 225 ? 12.155 -9.391 -18.871 1.00 88.75 225 TYR A CA 1
ATOM 1812 C C . TYR A 1 225 ? 12.484 -9.676 -17.403 1.00 88.75 225 TYR A C 1
ATOM 1814 O O . TYR A 1 225 ? 11.661 -9.417 -16.530 1.00 88.75 225 TYR A O 1
ATOM 1822 N N . LYS A 1 226 ? 13.685 -10.186 -17.104 1.00 85.50 226 LYS A N 1
ATOM 1823 C CA . LYS A 1 226 ? 14.116 -10.467 -15.726 1.00 85.50 226 LYS A CA 1
ATOM 1824 C C . LYS A 1 226 ? 14.135 -9.209 -14.852 1.00 85.50 226 LYS A C 1
ATOM 1826 O O . LYS A 1 226 ? 13.769 -9.294 -13.684 1.00 85.50 226 LYS A O 1
ATOM 1831 N N . ASN A 1 227 ? 14.574 -8.079 -15.403 1.00 83.25 227 ASN A N 1
ATOM 1832 C CA . ASN A 1 227 ? 14.701 -6.823 -14.660 1.00 83.25 227 ASN A CA 1
ATOM 1833 C C . ASN A 1 227 ? 13.391 -6.018 -14.608 1.00 83.25 227 ASN A C 1
ATOM 1835 O O . ASN A 1 227 ? 13.201 -5.224 -13.689 1.00 83.25 227 ASN A O 1
ATOM 1839 N N . LEU A 1 228 ? 12.470 -6.263 -15.545 1.00 87.56 228 LEU A N 1
ATOM 1840 C CA . LEU A 1 228 ? 11.163 -5.619 -15.584 1.00 87.56 228 LEU A CA 1
ATOM 1841 C C . LEU A 1 228 ? 10.174 -6.300 -14.615 1.00 87.56 228 LEU A C 1
ATOM 1843 O O . LEU A 1 228 ? 10.054 -7.531 -14.642 1.00 87.56 228 LEU A O 1
ATOM 1847 N N . PRO A 1 229 ? 9.405 -5.548 -13.802 1.00 84.62 229 PRO A N 1
ATOM 1848 C CA . PRO A 1 229 ? 8.326 -6.123 -13.002 1.00 84.62 229 PRO A CA 1
ATOM 1849 C C . PRO A 1 229 ? 7.359 -6.958 -13.854 1.00 84.62 229 PRO A C 1
ATOM 1851 O O . PRO A 1 229 ? 6.931 -6.527 -14.923 1.00 84.62 229 PRO A O 1
ATOM 1854 N N . ARG A 1 230 ? 6.989 -8.153 -13.368 1.00 85.06 230 ARG A N 1
ATOM 1855 C CA . ARG A 1 230 ? 6.214 -9.150 -14.138 1.00 85.06 230 ARG A CA 1
ATOM 1856 C C . ARG A 1 230 ? 4.915 -8.615 -14.740 1.00 85.06 230 ARG A C 1
ATOM 1858 O O . ARG A 1 230 ? 4.560 -9.004 -15.844 1.00 85.06 230 ARG A O 1
ATOM 1865 N N . ARG A 1 231 ? 4.225 -7.717 -14.038 1.00 84.31 231 ARG A N 1
ATOM 1866 C CA . ARG A 1 231 ? 2.973 -7.109 -14.514 1.00 84.31 231 ARG A CA 1
ATOM 1867 C C . ARG A 1 231 ? 3.149 -6.260 -15.777 1.00 84.31 231 ARG A C 1
ATOM 1869 O O . ARG A 1 231 ? 2.224 -6.176 -16.568 1.00 84.31 231 ARG A O 1
ATOM 1876 N N . PHE A 1 232 ? 4.354 -5.747 -16.036 1.00 92.69 232 PHE A N 1
ATOM 1877 C CA . PHE A 1 232 ? 4.654 -5.021 -17.268 1.00 92.69 232 PHE A CA 1
ATOM 1878 C C . PHE A 1 232 ? 5.080 -5.900 -18.446 1.00 92.69 232 PHE A C 1
ATOM 1880 O O . PHE A 1 232 ? 5.323 -5.387 -19.537 1.00 92.69 232 PHE A O 1
ATOM 1887 N N . HIS A 1 233 ? 5.211 -7.217 -18.254 1.00 93.69 233 HIS A N 1
ATOM 1888 C CA . HIS A 1 233 ? 5.668 -8.112 -19.324 1.00 93.69 233 HIS A CA 1
ATOM 1889 C C . HIS A 1 233 ? 4.708 -8.102 -20.513 1.00 93.69 233 HIS A C 1
ATOM 1891 O O . HIS A 1 233 ? 5.172 -8.169 -21.646 1.00 93.69 233 HIS A O 1
ATOM 1897 N N . ILE A 1 234 ? 3.404 -7.954 -20.262 1.00 93.56 234 ILE A N 1
ATOM 1898 C CA . ILE A 1 234 ? 2.393 -7.859 -21.319 1.00 93.56 234 ILE A CA 1
ATOM 1899 C C . ILE A 1 234 ? 2.589 -6.613 -22.192 1.00 93.56 234 ILE A C 1
ATOM 1901 O O . ILE A 1 234 ? 2.570 -6.718 -23.411 1.00 93.56 234 ILE A O 1
ATOM 1905 N N . TYR A 1 235 ? 2.898 -5.463 -21.595 1.00 96.06 235 TYR A N 1
ATOM 1906 C CA . TYR A 1 235 ? 3.116 -4.231 -22.354 1.00 96.06 235 TYR A CA 1
ATOM 1907 C C . TYR A 1 235 ? 4.458 -4.237 -23.090 1.00 96.06 235 TYR A C 1
ATOM 1909 O O . TYR A 1 235 ? 4.549 -3.750 -24.211 1.00 96.06 235 TYR A O 1
ATOM 1917 N N . LEU A 1 236 ? 5.505 -4.846 -22.514 1.00 95.44 236 LEU A N 1
ATOM 1918 C CA . LEU A 1 236 ? 6.748 -5.075 -23.259 1.00 95.44 236 LEU A CA 1
ATOM 1919 C C . LEU A 1 236 ? 6.501 -5.982 -24.475 1.00 95.44 236 LEU A C 1
ATOM 1921 O O . LEU A 1 236 ? 7.018 -5.700 -25.553 1.00 95.44 236 LEU A O 1
ATOM 1925 N N . ASP A 1 237 ? 5.696 -7.039 -24.322 1.00 95.00 237 ASP A N 1
ATOM 1926 C CA . ASP A 1 237 ? 5.312 -7.898 -25.444 1.00 95.00 237 ASP A CA 1
ATOM 1927 C C . ASP A 1 237 ? 4.615 -7.092 -26.551 1.00 95.00 237 ASP A C 1
ATOM 1929 O O . ASP A 1 237 ? 4.914 -7.271 -27.731 1.00 95.00 237 ASP A O 1
ATOM 1933 N N . GLU A 1 238 ? 3.689 -6.210 -26.179 1.00 95.25 238 GLU A N 1
ATOM 1934 C CA . GLU A 1 238 ? 2.949 -5.353 -27.106 1.00 95.25 238 GLU A CA 1
ATOM 1935 C C . GLU A 1 238 ? 3.853 -4.357 -27.831 1.00 95.25 238 GLU A C 1
ATOM 1937 O O . GLU A 1 238 ? 3.769 -4.248 -29.052 1.00 95.25 238 GLU A O 1
ATOM 1942 N N . VAL A 1 239 ? 4.758 -3.679 -27.124 1.00 94.19 239 VAL A N 1
ATOM 1943 C CA . VAL A 1 239 ? 5.710 -2.742 -27.743 1.00 94.19 239 VAL A CA 1
ATOM 1944 C C . VAL A 1 239 ? 6.653 -3.467 -28.709 1.00 94.19 239 VAL A C 1
ATOM 1946 O O . VAL A 1 239 ? 6.885 -2.978 -29.811 1.00 94.19 239 VAL A O 1
ATOM 1949 N N . ILE A 1 240 ? 7.158 -4.658 -28.363 1.00 94.19 240 ILE A N 1
ATOM 1950 C CA . ILE A 1 240 ? 7.991 -5.449 -29.290 1.00 94.19 240 ILE A CA 1
ATOM 1951 C C . ILE A 1 240 ? 7.190 -5.824 -30.541 1.00 94.19 240 ILE A C 1
ATOM 1953 O O . ILE A 1 240 ? 7.677 -5.664 -31.657 1.00 94.19 240 ILE A O 1
ATOM 1957 N N . LYS A 1 241 ? 5.953 -6.309 -30.376 1.00 93.38 241 LYS A N 1
ATOM 1958 C CA . LYS A 1 241 ? 5.084 -6.656 -31.511 1.00 93.38 241 LYS A CA 1
ATOM 1959 C C . LYS A 1 241 ? 4.777 -5.451 -32.394 1.00 93.38 241 LYS A C 1
ATOM 1961 O O . LYS A 1 241 ? 4.641 -5.633 -33.597 1.00 93.38 241 LYS A O 1
ATOM 1966 N N . TYR A 1 242 ? 4.646 -4.262 -31.812 1.00 92.25 242 TYR A N 1
ATOM 1967 C CA . TYR A 1 242 ? 4.463 -3.025 -32.564 1.00 92.25 242 TYR A CA 1
ATOM 1968 C C . TYR A 1 242 ? 5.663 -2.753 -33.476 1.00 92.25 242 TYR A C 1
ATOM 1970 O O . TYR A 1 242 ? 5.476 -2.644 -34.683 1.00 92.25 242 TYR A O 1
ATOM 1978 N N . PHE A 1 243 ? 6.890 -2.777 -32.945 1.00 89.81 243 PHE A N 1
ATOM 1979 C CA . PHE A 1 243 ? 8.099 -2.602 -33.763 1.00 89.81 243 PHE A CA 1
ATOM 1980 C C . PHE A 1 243 ? 8.223 -3.649 -34.873 1.00 89.81 243 PHE A C 1
ATOM 1982 O O . PHE A 1 243 ? 8.510 -3.307 -36.012 1.00 89.81 243 PHE A O 1
ATOM 1989 N N . LEU A 1 244 ? 7.924 -4.914 -34.573 1.00 88.75 244 LEU A N 1
ATOM 1990 C CA . LEU A 1 244 ? 7.983 -5.987 -35.570 1.00 88.75 244 LEU A CA 1
ATOM 1991 C C . LEU A 1 244 ? 6.935 -5.876 -36.678 1.00 88.75 244 LEU A C 1
ATOM 1993 O O . LEU A 1 244 ? 7.138 -6.440 -37.746 1.00 88.75 244 LEU A O 1
ATOM 1997 N N . LYS A 1 245 ? 5.813 -5.194 -36.430 1.00 84.50 245 LYS A N 1
ATOM 1998 C CA . LYS A 1 245 ? 4.796 -4.921 -37.454 1.00 84.50 245 LYS A CA 1
ATOM 1999 C C . LYS A 1 245 ? 5.140 -3.704 -38.304 1.00 84.50 245 LYS A C 1
ATOM 2001 O O . LYS A 1 245 ? 4.760 -3.689 -39.463 1.00 84.50 245 LYS A O 1
ATOM 2006 N N . SER A 1 246 ? 5.813 -2.708 -37.731 1.00 69.44 246 SER A N 1
ATOM 2007 C CA . SER A 1 246 ? 6.230 -1.489 -38.438 1.00 69.44 246 SER A CA 1
ATOM 2008 C C . SER A 1 246 ? 7.423 -1.709 -39.379 1.00 69.44 246 SER A C 1
ATOM 2010 O O . SER A 1 246 ? 7.665 -0.889 -40.255 1.00 69.44 246 SER A O 1
ATOM 2012 N N . ASP A 1 247 ? 8.153 -2.811 -39.188 1.00 56.84 247 ASP A N 1
ATOM 2013 C CA . ASP A 1 247 ? 9.308 -3.248 -39.986 1.00 56.84 247 ASP A CA 1
ATOM 2014 C C . ASP A 1 247 ? 8.940 -4.091 -41.230 1.00 56.84 247 ASP A C 1
ATOM 2016 O O . ASP A 1 247 ? 9.839 -4.540 -41.952 1.00 56.84 247 ASP A O 1
ATOM 2020 N N . ILE A 1 248 ? 7.645 -4.361 -41.444 1.00 46.00 248 ILE A N 1
ATOM 2021 C CA . ILE A 1 248 ? 7.077 -5.143 -42.561 1.00 46.00 248 ILE A CA 1
ATOM 2022 C C . ILE A 1 248 ? 6.301 -4.198 -43.476 1.00 46.00 248 ILE A C 1
ATOM 2024 O O . ILE A 1 248 ? 6.482 -4.314 -44.709 1.00 46.00 248 ILE A O 1
#

Nearest PDB structures (foldseek):
  5m7p-assembly1_A  TM=5.702E-01  e=6.308E-05  Brucella abortus str. 2308 A
  2c9c-assembly1_A  TM=8.271E-01  e=5.515E-03  Escherichia coli K-12
  2c96-assembly1_A  TM=7.985E-01  e=7.944E-03  Escherichia coli K-12
  8qkv-assembly1_V  TM=6.419E-01  e=6.946E-01  Saccharomyces cerevisiae S288C
  9c57-assembly1_F  TM=6.024E-01  e=1.508E+00  Homo sapiens

Foldseek 3Di:
DDDDDDDDDPDDVVVCVVVVNDDPVVCVVNVPDDDDDDACLVVLVVLVVLLLVLLCVLPVLAEEDPLRSLLSSQDPPPVGSVVSSVQSNQQSVVQVVVVHSYRDPVSGDVVSVVRRPPPVLVLLLVQCLVVLVDPCSLVVSCVVVPPRDSLLSLLSLLLLLLVLCVVVVNPLQNSLCVSNVDPPPVSSVSSSVSSVVSLVVLLVLCVPDPDLDLVVSVVVCVVSCVSHDVVSVVSVSVSSVVSSVVVD

Secondary structure (DSSP, 8-state):
---------SS-HHHHHHTTSS-HHHHHHHTTS------GGG-THHHHHHHHHHHHHH-TT-EE-HHHHHHHHHS--TTHHHHHHHHHHHHHHHHHHTT-SEE-GGGS-HHHHHH--S-HHHHHHHHHHHTTT-TTHHHHHHHHTSS--HHHHHHHHHHHHHHHHHHTTT-HHHHHHHHHTS--HHHHHHHHHHHHHHHHHHHHHHHTSS--SHHHHHHHTHHHHHHS-GGGHHHHHHHHHHHHHHT-

Solvent-accessible surface area (backbone atoms only — not comparable to full-atom values): 14169 Å² total; per-residue (Å²): 138,90,82,87,87,86,86,88,75,95,65,66,59,70,60,32,33,77,70,69,75,38,61,60,76,57,46,63,67,62,61,74,73,80,82,84,82,78,59,44,61,82,44,50,79,54,46,58,61,51,49,53,53,49,35,37,72,75,34,79,78,39,43,75,33,70,70,34,52,50,23,59,54,50,33,65,46,90,61,24,71,63,44,53,48,52,49,48,55,51,14,49,51,50,20,48,77,69,78,41,52,54,32,47,64,88,36,45,62,69,73,42,65,68,48,29,80,74,50,72,56,56,57,52,49,51,45,27,43,79,43,52,53,40,96,58,22,50,57,50,39,17,57,74,69,57,94,45,54,47,64,56,45,48,28,43,52,52,34,50,52,34,42,42,23,59,78,47,77,62,36,62,70,64,28,25,42,65,69,46,70,52,88,50,64,72,39,32,50,44,44,39,55,51,53,50,51,54,50,53,54,50,50,53,58,49,69,72,41,98,53,85,50,66,71,61,43,59,65,71,40,50,67,62,58,70,64,30,57,73,86,36,49,62,29,51,53,50,54,53,51,48,55,57,57,75,77,107

Sequence (248 aa):
VDVRIVAATNKKLEEAVAEKKFREDLYYRLNVIKIELPPLRKRKEDIEVLAEHFIKKESPDLNISVSVLNALIENNWKGNVRELEAVIKRAAIFAKSSGRNLVQLSDLPKEIVKESTIEFEDLVLESLRNKNFSFSSISETAKDLGRVNRTLVAENFRGIVFKTLAENNYDVDLSVRQIAGTDNQVVNERVRNKVNTFLQNLENDINNQNVKDFPAIKSAFRTKYKNLPRRFHIYLDEVIKYFLKSDI

Mean predicted aligned error: 13.75 Å